Protein AF-A0A2W5F8D6-F1 (afdb_monomer)

Organism: NCBI:txid151895

Nearest PDB structures (foldseek):
  5k9k-assembly2_F  TM=2.499E-01  e=8.478E+00  Influenza A virus (A/Hong Kong/1/1968(H3N2))

Structure (mmCIF, N/CA/C/O backbone):
data_AF-A0A2W5F8D6-F1
#
_entry.id   AF-A0A2W5F8D6-F1
#
loop_
_atom_site.group_PDB
_atom_site.id
_atom_site.type_symbol
_atom_site.label_atom_id
_atom_site.label_alt_id
_atom_site.label_comp_id
_atom_site.label_asym_id
_atom_site.label_entity_id
_atom_site.label_seq_id
_atom_site.pdbx_PDB_ins_code
_atom_site.Cartn_x
_atom_site.Cartn_y
_atom_site.Cartn_z
_atom_site.occupancy
_atom_site.B_iso_or_equiv
_atom_site.auth_seq_id
_atom_site.auth_comp_id
_atom_site.auth_asym_id
_atom_site.auth_atom_id
_atom_site.pdbx_PDB_model_num
ATOM 1 N N . MET A 1 1 ? -26.256 4.606 23.904 1.00 71.38 1 MET A N 1
ATOM 2 C CA . MET A 1 1 ? -25.641 3.313 24.281 1.00 71.38 1 MET A CA 1
ATOM 3 C C . MET A 1 1 ? -24.329 3.167 23.529 1.00 71.38 1 MET A C 1
ATOM 5 O O . MET A 1 1 ? -24.313 3.454 22.340 1.00 71.38 1 MET A O 1
ATOM 9 N N . SER A 1 2 ? -23.240 2.793 24.202 1.00 87.00 2 SER A N 1
ATOM 10 C CA . SER A 1 2 ? -21.969 2.454 23.548 1.00 87.00 2 SER A CA 1
ATOM 11 C C . SER A 1 2 ? -21.924 0.963 23.234 1.00 87.00 2 SER A C 1
ATOM 13 O O . SER A 1 2 ? -22.364 0.155 24.047 1.00 87.00 2 SER A O 1
ATOM 15 N N . ILE A 1 3 ? -21.379 0.600 22.079 1.00 92.69 3 ILE A N 1
ATOM 16 C CA . ILE A 1 3 ? -21.150 -0.791 21.684 1.00 92.69 3 ILE A CA 1
ATOM 17 C C . ILE A 1 3 ? -19.687 -1.107 21.970 1.00 92.69 3 ILE A C 1
ATOM 19 O O . ILE A 1 3 ? -18.806 -0.352 21.566 1.00 92.69 3 ILE A O 1
ATOM 23 N N . GLN A 1 4 ? -19.422 -2.208 22.664 1.00 96.00 4 GLN A N 1
ATOM 24 C CA . GLN A 1 4 ? -18.058 -2.660 22.901 1.00 96.00 4 GLN A CA 1
ATOM 25 C C . GLN A 1 4 ? -17.601 -3.541 21.734 1.00 96.00 4 GLN A C 1
ATOM 27 O O . GLN A 1 4 ? -18.277 -4.506 21.390 1.00 96.00 4 GLN A O 1
ATOM 32 N N . ILE A 1 5 ? -16.462 -3.213 21.128 1.00 97.00 5 ILE A N 1
ATOM 33 C CA . ILE A 1 5 ? -15.766 -4.068 20.161 1.00 97.00 5 ILE A CA 1
ATOM 34 C C . ILE A 1 5 ? -14.536 -4.676 20.828 1.00 97.00 5 ILE A C 1
ATOM 36 O O . ILE A 1 5 ? -13.873 -4.015 21.630 1.00 97.00 5 ILE A O 1
ATOM 40 N N . ILE A 1 6 ? -14.237 -5.934 20.514 1.00 97.88 6 ILE A N 1
ATOM 41 C CA . ILE A 1 6 ? -13.207 -6.728 21.195 1.00 97.88 6 ILE A CA 1
ATOM 42 C C . ILE A 1 6 ? -12.070 -7.008 20.219 1.00 97.88 6 ILE A C 1
ATOM 44 O O . ILE A 1 6 ? -12.318 -7.328 19.055 1.00 97.88 6 ILE A O 1
ATOM 48 N N . LYS A 1 7 ? -10.824 -6.889 20.686 1.00 98.06 7 LYS A N 1
ATOM 49 C CA . LYS A 1 7 ? -9.637 -7.241 19.906 1.00 98.06 7 LYS A CA 1
ATOM 50 C C . LYS A 1 7 ? -9.739 -8.696 19.438 1.00 98.06 7 LYS A C 1
ATOM 52 O O . LYS A 1 7 ? -9.931 -9.596 20.251 1.00 98.06 7 LYS A O 1
ATOM 57 N N . TYR A 1 8 ? -9.595 -8.904 18.136 1.00 97.88 8 TYR A N 1
ATOM 58 C CA . TYR A 1 8 ? -9.807 -10.185 17.468 1.00 97.88 8 TYR A CA 1
ATOM 59 C C . TYR A 1 8 ? -8.543 -10.708 16.783 1.00 97.88 8 TYR A C 1
ATOM 61 O O . TYR A 1 8 ? -8.238 -11.890 16.889 1.00 97.88 8 TYR A O 1
ATOM 69 N N . ASP A 1 9 ? -7.796 -9.833 16.109 1.00 98.00 9 ASP A N 1
ATOM 70 C CA . ASP A 1 9 ? -6.590 -10.195 15.355 1.00 98.00 9 ASP A CA 1
ATOM 71 C C . ASP A 1 9 ? -5.597 -9.018 15.345 1.00 98.00 9 ASP A C 1
ATOM 73 O O . ASP A 1 9 ? -5.974 -7.887 15.678 1.00 98.00 9 ASP A O 1
ATOM 77 N N . ALA A 1 10 ? -4.332 -9.251 14.996 1.00 97.62 10 ALA A N 1
ATOM 78 C CA . ALA A 1 10 ? -3.325 -8.192 14.911 1.00 97.62 10 ALA A CA 1
ATOM 79 C C . ALA A 1 10 ? -2.212 -8.512 13.906 1.00 97.62 10 ALA A C 1
ATOM 81 O O . ALA A 1 10 ? -1.696 -9.624 13.872 1.00 97.62 10 ALA A O 1
ATOM 82 N N . TYR A 1 11 ? -1.802 -7.488 13.164 1.00 97.19 11 TYR A N 1
ATOM 83 C CA . TYR A 1 11 ? -0.810 -7.540 12.095 1.00 97.19 11 TYR A CA 1
ATOM 84 C C . TYR A 1 11 ? 0.257 -6.467 12.315 1.00 97.19 11 TYR A C 1
ATOM 86 O O . TYR A 1 11 ? -0.014 -5.426 12.929 1.00 97.19 11 TYR A O 1
ATOM 94 N N . ASP A 1 12 ? 1.468 -6.714 11.818 1.00 96.06 12 ASP A N 1
ATOM 95 C CA . ASP A 1 12 ? 2.497 -5.676 11.750 1.00 96.06 12 ASP A CA 1
ATOM 96 C C . ASP A 1 12 ? 2.084 -4.628 10.720 1.00 96.06 12 ASP A C 1
ATOM 98 O O . ASP A 1 12 ? 1.617 -4.958 9.629 1.00 96.06 12 ASP A O 1
ATOM 102 N N . ALA A 1 13 ? 2.247 -3.357 11.074 1.00 96.62 13 ALA A N 1
ATOM 103 C CA . ALA A 1 13 ? 1.974 -2.262 10.160 1.00 96.62 13 ALA A CA 1
ATOM 104 C C . ALA A 1 13 ? 2.864 -1.067 10.484 1.00 96.62 13 ALA A C 1
ATOM 106 O O . ALA A 1 13 ? 3.075 -0.756 11.655 1.00 96.62 13 ALA A O 1
ATOM 107 N N . HIS A 1 14 ? 3.337 -0.356 9.467 1.00 96.12 14 HIS A N 1
ATOM 108 C CA . HIS A 1 14 ? 4.172 0.822 9.648 1.00 96.12 14 HIS A CA 1
ATOM 109 C C . HIS A 1 14 ? 3.552 2.036 8.967 1.00 96.12 14 HIS A C 1
ATOM 111 O O . HIS A 1 14 ? 3.146 1.984 7.815 1.00 96.12 14 HIS A O 1
ATOM 117 N N . GLY A 1 15 ? 3.464 3.139 9.697 1.00 95.56 15 GLY A N 1
ATOM 118 C CA . GLY A 1 15 ? 2.918 4.393 9.194 1.00 95.56 15 GLY A CA 1
ATOM 119 C C . GLY A 1 15 ? 4.016 5.390 8.854 1.00 95.56 15 GLY A C 1
ATOM 120 O O . GLY A 1 15 ? 5.209 5.083 8.948 1.00 95.56 15 GLY A O 1
ATOM 121 N N . GLY A 1 16 ? 3.595 6.618 8.568 1.00 95.00 16 GLY A N 1
ATOM 122 C CA . GLY A 1 16 ? 4.475 7.778 8.522 1.00 95.00 16 GLY A CA 1
ATOM 123 C C . GLY A 1 16 ? 5.147 8.084 9.869 1.00 95.00 16 GLY A C 1
ATOM 124 O O . GLY A 1 16 ? 4.861 7.440 10.890 1.00 95.00 16 GLY A O 1
ATOM 125 N N . PRO A 1 17 ? 6.049 9.068 9.927 1.00 95.12 17 PRO A N 1
ATOM 126 C CA . PRO A 1 17 ? 6.703 9.476 11.167 1.00 95.12 17 PRO A CA 1
ATOM 127 C C . PRO A 1 17 ? 5.800 10.192 12.154 1.00 95.12 17 PRO A C 1
ATOM 129 O O . PRO A 1 17 ? 4.827 10.833 11.797 1.00 95.12 17 PRO A O 1
ATOM 132 N N . LYS A 1 18 ? 6.174 10.163 13.436 1.00 95.69 18 LYS A N 1
ATOM 133 C CA . LYS A 1 18 ? 5.500 10.977 14.458 1.00 95.69 18 LYS A CA 1
ATOM 134 C C . LYS A 1 18 ? 5.677 12.479 14.208 1.00 95.69 18 LYS A C 1
ATOM 136 O O . LYS A 1 18 ? 4.787 13.262 14.526 1.00 95.69 18 LYS A O 1
ATOM 141 N N . ILE A 1 19 ? 6.845 12.871 13.705 1.00 95.06 19 ILE A N 1
ATOM 142 C CA . ILE A 1 19 ? 7.225 14.258 13.440 1.00 95.06 19 ILE A CA 1
ATOM 143 C C . ILE A 1 19 ? 7.583 14.354 11.965 1.00 95.06 19 ILE A C 1
ATOM 145 O O . ILE A 1 19 ? 8.394 13.567 11.483 1.00 95.06 19 ILE A O 1
ATOM 149 N N . ARG A 1 20 ? 6.986 15.320 11.267 1.00 95.56 20 ARG A N 1
ATOM 150 C CA . ARG A 1 20 ? 7.273 15.574 9.857 1.00 95.56 20 ARG A CA 1
ATOM 151 C C . ARG A 1 20 ? 8.763 15.842 9.649 1.00 95.56 20 ARG A C 1
ATOM 153 O O . ARG A 1 20 ? 9.343 16.665 10.356 1.00 95.56 20 ARG A O 1
ATOM 160 N N . TYR A 1 21 ? 9.354 15.215 8.638 1.00 94.62 21 TYR A N 1
ATOM 161 C CA . TYR A 1 21 ? 10.730 15.488 8.223 1.00 94.62 21 TYR A CA 1
ATOM 162 C C . TYR A 1 21 ? 10.890 15.339 6.707 1.00 94.62 21 TYR A C 1
ATOM 164 O O . TYR A 1 21 ? 10.029 14.781 6.026 1.00 94.62 21 TYR A O 1
ATOM 172 N N . LYS A 1 22 ? 11.983 15.882 6.164 1.00 93.44 22 LYS A N 1
ATOM 173 C CA . LYS A 1 22 ? 12.346 15.693 4.758 1.00 93.44 22 LYS A CA 1
ATOM 174 C C . LYS A 1 22 ? 13.162 14.409 4.640 1.00 93.44 22 LYS A C 1
ATOM 176 O O . LYS A 1 22 ? 14.248 14.331 5.212 1.00 93.44 22 LYS A O 1
ATOM 181 N N . ALA A 1 23 ? 12.620 13.407 3.959 1.00 87.81 23 ALA A N 1
ATOM 182 C CA . ALA A 1 23 ? 13.266 12.114 3.800 1.00 87.81 23 ALA A CA 1
ATOM 183 C C . ALA A 1 23 ? 14.461 12.188 2.824 1.00 87.81 23 ALA A C 1
ATOM 185 O O . ALA A 1 23 ? 14.571 13.156 2.062 1.00 87.81 23 ALA A O 1
ATOM 186 N N . PRO A 1 24 ? 15.382 11.200 2.845 1.00 84.62 24 PRO A N 1
ATOM 187 C CA . PRO A 1 24 ? 16.560 11.183 1.967 1.00 84.62 24 PRO A CA 1
ATOM 188 C C . PRO A 1 24 ? 16.232 11.214 0.469 1.00 84.62 24 PRO A C 1
ATOM 190 O O . PRO A 1 24 ? 17.042 11.672 -0.329 1.00 84.62 24 PRO A O 1
ATOM 193 N N . ASP A 1 25 ? 15.032 10.772 0.094 1.00 80.00 25 ASP A N 1
ATOM 194 C CA . ASP A 1 25 ? 14.495 10.838 -1.268 1.00 80.00 25 ASP A CA 1
ATOM 195 C C . ASP A 1 25 ? 14.029 12.248 -1.688 1.00 80.00 25 ASP A C 1
ATOM 197 O O . ASP A 1 25 ? 13.589 12.458 -2.817 1.00 80.00 25 ASP A O 1
ATOM 201 N N . GLY A 1 26 ? 14.124 13.229 -0.785 1.00 83.56 26 GLY A N 1
ATOM 202 C CA . GLY A 1 26 ? 13.757 14.621 -1.012 1.00 83.56 26 GLY A CA 1
ATOM 203 C C . GLY A 1 26 ? 12.278 14.940 -0.783 1.00 83.56 26 GLY A C 1
ATOM 204 O O . GLY A 1 26 ? 11.927 16.126 -0.793 1.00 83.56 26 GLY A O 1
ATOM 205 N N . TYR A 1 27 ? 11.428 13.940 -0.528 1.00 85.81 27 TYR A N 1
ATOM 206 C CA . TYR A 1 27 ? 10.002 14.125 -0.259 1.00 85.81 27 TYR A CA 1
ATOM 207 C C . TYR A 1 27 ? 9.729 14.335 1.236 1.00 85.81 27 TYR A C 1
ATOM 209 O O . TYR A 1 27 ? 10.492 13.929 2.112 1.00 85.81 27 TYR A O 1
ATOM 217 N N . TRP A 1 28 ? 8.626 15.017 1.549 1.00 91.12 28 TRP A N 1
ATOM 218 C CA . TRP A 1 28 ? 8.180 15.176 2.932 1.00 91.12 28 TRP A CA 1
ATOM 219 C C . TRP A 1 28 ? 7.532 13.886 3.419 1.00 91.12 28 TRP A C 1
ATOM 221 O O . TRP A 1 28 ? 6.585 13.408 2.802 1.00 91.12 28 TRP A O 1
ATOM 231 N N . ALA A 1 29 ? 8.033 13.351 4.528 1.00 93.00 29 ALA A N 1
ATOM 232 C CA . ALA A 1 29 ? 7.381 12.280 5.259 1.00 93.00 29 ALA A CA 1
ATOM 233 C C . ALA A 1 29 ? 6.487 12.909 6.333 1.00 93.00 29 ALA A C 1
ATOM 235 O O . ALA A 1 29 ? 6.985 13.476 7.311 1.00 93.00 29 ALA A O 1
ATOM 236 N N . ASP A 1 30 ? 5.174 12.851 6.122 1.00 94.25 30 ASP A N 1
ATOM 237 C CA . ASP A 1 30 ? 4.169 13.372 7.047 1.00 94.25 30 ASP A CA 1
ATOM 238 C C . ASP A 1 30 ? 3.636 12.260 7.974 1.00 94.25 30 ASP A C 1
ATOM 240 O O . ASP A 1 30 ? 3.644 11.079 7.610 1.00 94.25 30 ASP A O 1
ATOM 244 N N . PRO A 1 31 ? 3.157 12.602 9.185 1.00 96.19 31 PRO A N 1
ATOM 245 C CA . PRO A 1 31 ? 2.487 11.634 10.041 1.00 96.19 31 PRO A CA 1
ATOM 246 C C . PRO A 1 31 ? 1.274 10.992 9.380 1.00 96.19 31 PRO A C 1
ATOM 248 O O . PRO A 1 31 ? 0.538 11.637 8.638 1.00 96.19 31 PRO A O 1
ATOM 251 N N . THR A 1 32 ? 1.020 9.728 9.729 1.00 96.25 32 THR A N 1
ATOM 252 C CA . THR A 1 32 ? -0.225 9.061 9.320 1.00 96.25 32 THR A CA 1
ATOM 253 C C . THR A 1 32 ? -1.390 9.796 9.966 1.00 96.25 32 THR A C 1
ATOM 255 O O . THR A 1 32 ? -1.451 9.906 11.195 1.00 96.25 32 THR A O 1
ATOM 258 N N . ASP A 1 33 ? -2.302 10.306 9.144 1.00 94.62 33 ASP A N 1
ATOM 259 C CA . ASP A 1 33 ? -3.338 11.217 9.611 1.00 94.62 33 ASP A CA 1
ATOM 260 C C . ASP A 1 33 ? -4.339 10.516 10.538 1.00 94.62 33 ASP A C 1
ATOM 262 O O . ASP A 1 33 ? -5.062 9.592 10.143 1.00 94.62 33 ASP A O 1
ATOM 266 N N . ARG A 1 34 ? -4.399 10.976 11.791 1.00 95.56 34 ARG A N 1
ATOM 267 C CA . ARG A 1 34 ? -5.296 10.428 12.808 1.00 95.56 34 ARG A CA 1
ATOM 268 C C . ARG A 1 34 ? -6.741 10.672 12.395 1.00 95.56 34 ARG A C 1
ATOM 270 O O . ARG A 1 34 ? -7.166 11.804 12.200 1.00 95.56 34 ARG A O 1
ATOM 277 N N . GLY A 1 35 ? -7.550 9.623 12.403 1.00 94.00 35 GLY A N 1
ATOM 278 C CA . GLY A 1 35 ? -8.952 9.771 12.059 1.00 94.00 35 GLY A CA 1
ATOM 279 C C . GLY A 1 35 ? -9.691 8.456 11.983 1.00 94.00 35 GLY A C 1
ATOM 280 O O . GLY A 1 35 ? -9.119 7.382 12.154 1.00 94.00 35 GLY A O 1
ATOM 281 N N . ARG A 1 36 ? -10.992 8.573 11.750 1.00 93.50 36 ARG A N 1
ATOM 282 C CA . ARG A 1 36 ? -11.880 7.453 11.484 1.00 93.50 36 ARG A CA 1
ATOM 283 C C . ARG A 1 36 ? -12.334 7.550 10.040 1.00 93.50 36 ARG A C 1
ATOM 285 O O . ARG A 1 36 ? -12.878 8.577 9.644 1.00 93.50 36 ARG A O 1
ATOM 292 N N . TYR A 1 37 ? -12.107 6.489 9.291 1.00 95.62 37 TYR A N 1
ATOM 293 C CA . TYR A 1 37 ? -12.298 6.436 7.853 1.00 95.62 37 TYR A CA 1
ATOM 294 C C . TYR A 1 37 ? -13.089 5.188 7.474 1.00 95.62 37 TYR A C 1
ATOM 296 O O . TYR A 1 37 ? -13.182 4.240 8.260 1.00 95.62 37 TYR A O 1
ATOM 304 N N . LEU A 1 38 ? -13.622 5.182 6.257 1.00 96.12 38 LEU A N 1
ATOM 305 C CA . LEU A 1 38 ? -14.242 4.018 5.639 1.00 96.12 38 LEU A CA 1
ATOM 306 C C . LEU A 1 38 ? -13.436 3.568 4.431 1.00 96.12 38 LEU A C 1
ATOM 308 O O . LEU A 1 38 ? -12.916 4.387 3.673 1.00 96.12 38 LEU A O 1
ATOM 312 N N . ILE A 1 39 ? -13.361 2.257 4.237 1.00 96.25 39 ILE A N 1
ATOM 313 C CA . ILE A 1 39 ? -12.719 1.665 3.069 1.00 96.25 39 ILE A CA 1
ATOM 314 C C . ILE A 1 39 ? -13.603 1.905 1.849 1.00 96.25 39 ILE A C 1
ATOM 316 O O . ILE A 1 39 ? -14.745 1.446 1.792 1.00 96.25 39 ILE A O 1
ATOM 320 N N . GLY A 1 40 ? -13.059 2.609 0.860 1.00 94.06 40 GLY A N 1
ATOM 321 C CA . GLY A 1 40 ? -13.746 2.925 -0.389 1.00 94.06 40 GLY A CA 1
ATOM 322 C C . GLY A 1 40 ? -13.455 1.910 -1.489 1.00 94.06 40 GLY A C 1
ATOM 323 O O . GLY A 1 40 ? -14.382 1.426 -2.149 1.00 94.06 40 GLY A O 1
ATOM 324 N N . LYS A 1 41 ? -12.173 1.574 -1.685 1.00 94.00 41 LYS A N 1
ATOM 325 C CA . LYS A 1 41 ? -11.706 0.739 -2.800 1.00 94.00 41 LYS A CA 1
ATOM 326 C C . LYS A 1 41 ? -10.555 -0.171 -2.396 1.00 94.00 41 LYS A C 1
ATOM 328 O O . LYS A 1 41 ? -9.739 0.184 -1.550 1.00 94.00 41 LYS A O 1
ATOM 333 N N . ILE A 1 42 ? -10.490 -1.316 -3.064 1.00 95.06 42 ILE A N 1
ATOM 334 C CA . ILE A 1 42 ? -9.380 -2.264 -3.010 1.00 95.06 42 ILE A CA 1
ATOM 335 C C . ILE A 1 42 ? -8.975 -2.514 -4.460 1.00 95.06 42 ILE A C 1
ATOM 337 O O . ILE A 1 42 ? -9.781 -3.025 -5.238 1.00 95.06 42 ILE A O 1
ATOM 341 N N . GLU A 1 43 ? -7.775 -2.100 -4.850 1.00 93.62 43 GLU A N 1
ATOM 342 C CA . GLU A 1 43 ? -7.354 -2.146 -6.252 1.00 93.62 43 GLU A CA 1
ATOM 343 C C . GLU A 1 43 ? -5.833 -2.208 -6.416 1.00 93.62 43 GLU A C 1
ATOM 345 O O . GLU A 1 43 ? -5.067 -1.905 -5.499 1.00 93.62 43 GLU A O 1
ATOM 350 N N . LYS A 1 44 ? -5.399 -2.562 -7.628 1.00 92.31 44 LYS A N 1
ATOM 351 C CA . LYS A 1 44 ? -4.015 -2.383 -8.073 1.00 92.31 44 LYS A CA 1
ATOM 352 C C . LYS A 1 44 ? -3.804 -0.924 -8.449 1.00 92.31 44 LYS A C 1
ATOM 354 O O . LYS A 1 44 ? -4.180 -0.518 -9.549 1.00 92.31 44 LYS A O 1
ATOM 359 N N . HIS A 1 45 ? -3.249 -0.137 -7.535 1.00 92.88 45 HIS A N 1
ATOM 360 C CA . HIS A 1 45 ? -3.097 1.289 -7.776 1.00 92.88 45 HIS A CA 1
ATOM 361 C C . HIS A 1 45 ? -2.013 1.588 -8.819 1.00 92.88 45 HIS A C 1
ATOM 363 O O . HIS A 1 45 ? -0.976 0.928 -8.894 1.00 92.88 45 HIS A O 1
ATOM 369 N N . VAL A 1 46 ? -2.269 2.617 -9.623 1.00 91.25 46 VAL A N 1
ATOM 370 C CA . VAL A 1 46 ? -1.298 3.224 -10.529 1.00 91.25 46 VAL A CA 1
ATOM 371 C C . VAL A 1 46 ? -1.356 4.741 -10.404 1.00 91.25 46 VAL A C 1
ATOM 373 O O . VAL A 1 46 ? -2.428 5.329 -10.265 1.00 91.25 46 VAL A O 1
ATOM 376 N N . SER A 1 47 ? -0.192 5.371 -10.505 1.00 86.88 47 SER A N 1
ATOM 377 C CA . SER A 1 47 ? 0.013 6.819 -10.460 1.00 86.88 47 SER A CA 1
ATOM 378 C C . SER A 1 47 ? 0.755 7.280 -11.727 1.00 86.88 47 SER A C 1
ATOM 380 O O . SER A 1 47 ? 1.922 7.675 -11.659 1.00 86.88 47 SER A O 1
ATOM 382 N N . PRO A 1 48 ? 0.100 7.240 -12.907 1.00 77.44 48 PRO A N 1
ATOM 383 C CA . PRO A 1 48 ? 0.760 7.371 -14.211 1.00 77.44 48 PRO A CA 1
ATOM 384 C C . PRO A 1 48 ? 1.425 8.728 -14.464 1.00 77.44 48 PRO A C 1
ATOM 386 O O . PRO A 1 48 ? 2.289 8.819 -15.331 1.00 77.44 48 PRO A O 1
ATOM 389 N N . GLN A 1 49 ? 1.035 9.769 -13.726 1.00 74.06 49 GLN A N 1
ATOM 390 C CA . GLN A 1 49 ? 1.519 11.142 -13.912 1.00 74.06 49 GLN A CA 1
ATOM 391 C C . GLN A 1 49 ? 2.609 11.558 -12.917 1.00 74.06 49 GLN A C 1
ATOM 393 O O . GLN A 1 49 ? 3.258 12.575 -13.130 1.00 74.06 49 GLN A O 1
ATOM 398 N N . LYS A 1 50 ? 2.782 10.818 -11.812 1.00 68.38 50 LYS A N 1
ATOM 399 C CA . LYS A 1 50 ? 3.572 11.284 -10.660 1.00 68.38 50 LYS A CA 1
ATOM 400 C C . LYS A 1 50 ? 4.815 10.443 -10.397 1.00 68.38 50 LYS A C 1
ATOM 402 O O . LYS A 1 50 ? 5.835 10.986 -9.992 1.00 68.38 50 LYS A O 1
ATOM 407 N N . TYR A 1 51 ? 4.732 9.136 -10.634 1.00 74.75 51 TYR A N 1
ATOM 408 C CA . TYR A 1 51 ? 5.776 8.198 -10.241 1.00 74.75 51 TYR A CA 1
ATOM 409 C C . TYR A 1 51 ? 6.095 7.248 -11.387 1.00 74.75 51 TYR A C 1
ATOM 411 O O . TYR A 1 51 ? 5.209 6.593 -11.940 1.00 74.75 51 TYR A O 1
ATOM 419 N N . PHE A 1 52 ? 7.381 7.179 -11.729 1.00 81.31 52 PHE A N 1
ATOM 420 C CA . PHE A 1 52 ? 7.886 6.396 -12.850 1.00 81.31 52 PHE A CA 1
ATOM 421 C C . PHE A 1 52 ? 7.477 4.921 -12.730 1.00 81.31 52 PHE A C 1
ATOM 423 O O . PHE A 1 52 ? 6.801 4.388 -13.615 1.00 81.31 52 PHE A O 1
ATOM 430 N N . TYR A 1 53 ? 7.790 4.286 -11.595 1.00 86.69 53 TYR A N 1
ATOM 431 C CA . TYR A 1 53 ? 7.539 2.859 -11.404 1.00 86.69 53 TYR A CA 1
ATOM 432 C C . TYR A 1 53 ? 6.075 2.505 -11.124 1.00 86.69 53 TYR A C 1
ATOM 434 O O . TYR A 1 53 ? 5.604 1.425 -11.493 1.00 86.69 53 TYR A O 1
ATOM 442 N N . SER A 1 54 ? 5.321 3.438 -10.548 1.00 89.69 54 SER A N 1
ATOM 443 C CA . SER A 1 54 ? 3.896 3.252 -10.264 1.00 89.69 54 SER A CA 1
ATOM 444 C C . SER A 1 54 ? 2.980 3.564 -11.452 1.00 89.69 54 SER A C 1
ATOM 446 O O . SER A 1 54 ? 1.761 3.554 -11.310 1.00 89.69 54 SER A O 1
ATOM 448 N N . SER A 1 55 ? 3.525 3.829 -12.641 1.00 91.75 55 SER A N 1
ATOM 449 C CA . SER A 1 55 ? 2.732 3.999 -13.870 1.00 91.75 55 SER A CA 1
ATOM 450 C C . SER A 1 55 ? 2.209 2.682 -14.456 1.00 91.75 55 SER A C 1
ATOM 452 O O . SER A 1 55 ? 1.256 2.690 -15.234 1.00 91.75 55 SER A O 1
ATOM 454 N N . ILE A 1 56 ? 2.798 1.552 -14.059 1.00 93.31 56 ILE A N 1
ATOM 455 C CA . ILE A 1 56 ? 2.448 0.212 -14.531 1.00 93.31 56 ILE A CA 1
ATOM 456 C C . ILE A 1 56 ? 1.852 -0.583 -13.358 1.00 93.31 56 ILE A C 1
ATOM 458 O O . ILE A 1 56 ? 2.454 -0.615 -12.280 1.00 93.31 56 ILE A O 1
ATOM 462 N N . PRO A 1 57 ? 0.691 -1.250 -13.520 1.00 93.31 57 PRO A N 1
ATOM 463 C CA . PRO A 1 57 ? 0.115 -2.070 -12.458 1.00 93.31 57 PRO A CA 1
ATOM 464 C C . PRO A 1 57 ? 1.039 -3.222 -12.063 1.00 93.31 57 PRO A C 1
ATOM 466 O O . PRO A 1 57 ? 1.656 -3.865 -12.920 1.00 93.31 57 PRO A O 1
ATOM 469 N N . TRP A 1 58 ? 1.072 -3.558 -10.777 1.00 93.06 58 TRP A N 1
ATOM 470 C CA . TRP A 1 58 ? 1.821 -4.718 -10.310 1.00 93.06 58 TRP A CA 1
ATOM 471 C C . TRP A 1 58 ? 1.347 -6.036 -10.934 1.00 93.06 58 TRP A C 1
ATOM 473 O O . TRP A 1 58 ? 0.145 -6.324 -11.068 1.00 93.06 58 TRP A O 1
ATOM 483 N N . GLY A 1 59 ? 2.319 -6.874 -11.282 1.00 91.94 59 GLY A N 1
ATOM 484 C CA . GLY A 1 59 ? 2.119 -8.170 -11.912 1.00 91.94 59 GLY A CA 1
ATOM 485 C C . GLY A 1 59 ? 1.789 -8.090 -13.402 1.00 91.94 59 GLY A C 1
ATOM 486 O O . GLY A 1 59 ? 1.461 -9.125 -13.982 1.00 91.94 59 GLY A O 1
ATOM 487 N N . SER A 1 60 ? 1.847 -6.903 -14.021 1.00 95.31 60 SER A N 1
ATOM 488 C CA . SER A 1 60 ? 1.656 -6.757 -15.470 1.00 95.31 60 SER A CA 1
ATOM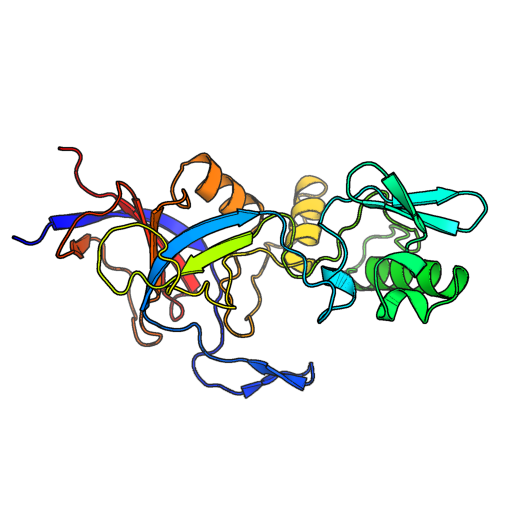 489 C C . SER A 1 60 ? 2.719 -7.570 -16.215 1.00 95.31 60 SER A C 1
ATOM 491 O O . SER A 1 60 ? 3.900 -7.358 -15.954 1.00 95.31 60 SER A O 1
ATOM 493 N N . PRO A 1 61 ? 2.346 -8.493 -17.118 1.00 96.94 61 PRO A N 1
ATOM 494 C CA . PRO A 1 61 ? 3.314 -9.262 -17.893 1.00 96.94 61 PRO A CA 1
ATOM 495 C C . PRO A 1 61 ? 4.288 -8.370 -18.668 1.00 96.94 61 PRO A C 1
ATOM 497 O O . PRO A 1 61 ? 3.876 -7.359 -19.244 1.00 96.94 61 PRO A O 1
ATOM 500 N N . LEU A 1 62 ? 5.552 -8.781 -18.709 1.00 96.44 62 LEU A N 1
ATOM 501 C CA . LEU A 1 62 ? 6.632 -8.169 -19.474 1.00 96.44 62 LEU A CA 1
ATOM 502 C C . LEU A 1 62 ? 7.163 -9.171 -20.499 1.00 96.44 62 LEU A C 1
ATOM 504 O O . LEU A 1 62 ? 7.226 -10.372 -20.239 1.00 96.44 62 LEU A O 1
ATOM 508 N N . ILE A 1 63 ? 7.545 -8.679 -21.673 1.00 96.19 63 ILE A N 1
ATOM 509 C CA . ILE A 1 63 ? 8.147 -9.506 -22.720 1.00 96.19 63 ILE A CA 1
ATOM 510 C C . ILE A 1 63 ? 9.096 -8.677 -23.580 1.00 96.19 63 ILE A C 1
ATOM 512 O O . ILE A 1 63 ? 8.840 -7.507 -23.863 1.00 96.19 63 ILE A O 1
ATOM 516 N N . LEU A 1 64 ? 10.187 -9.294 -24.028 1.00 95.69 64 LEU A N 1
ATOM 517 C CA . LEU A 1 64 ? 11.065 -8.716 -25.037 1.00 95.69 64 LEU A CA 1
ATOM 518 C C . LEU A 1 64 ? 10.646 -9.235 -26.419 1.00 95.69 64 LEU A C 1
ATOM 520 O 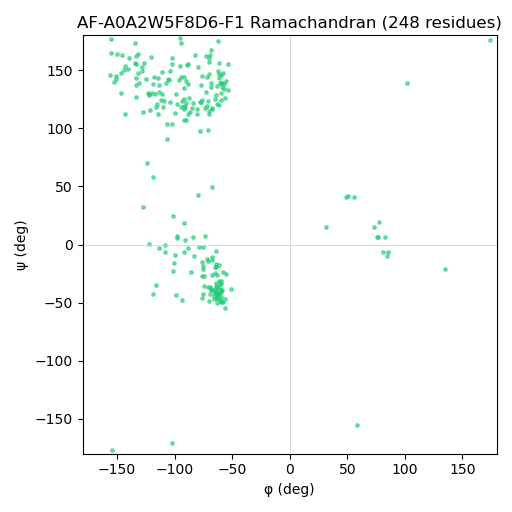O . LEU A 1 64 ? 10.708 -10.437 -26.665 1.00 95.69 64 LEU A O 1
ATOM 524 N N . ILE A 1 65 ? 10.231 -8.346 -27.321 1.00 93.44 65 ILE A N 1
ATOM 525 C CA . ILE A 1 65 ? 9.880 -8.689 -28.709 1.00 93.44 65 ILE A CA 1
ATOM 526 C C . ILE A 1 65 ? 10.793 -7.876 -29.617 1.00 93.44 65 ILE A C 1
ATOM 528 O O . ILE A 1 65 ? 10.730 -6.650 -29.601 1.00 93.44 65 ILE A O 1
ATOM 532 N N . ASN A 1 66 ? 11.656 -8.545 -30.386 1.00 91.88 66 ASN A N 1
ATOM 533 C CA . ASN A 1 66 ? 12.591 -7.906 -31.323 1.00 91.88 66 ASN A CA 1
ATOM 534 C C . ASN A 1 66 ? 13.423 -6.773 -30.684 1.00 91.88 66 ASN A C 1
ATOM 536 O O . ASN A 1 66 ? 13.582 -5.702 -31.262 1.00 91.88 66 ASN A O 1
ATOM 540 N N . GLY A 1 67 ? 13.907 -6.981 -29.453 1.00 91.69 67 GLY A N 1
ATOM 541 C CA . GLY A 1 67 ? 14.688 -5.977 -28.718 1.00 91.69 67 GLY A CA 1
ATOM 542 C C . GLY A 1 67 ? 13.869 -4.825 -28.117 1.00 91.69 67 GLY A C 1
ATOM 543 O O . GLY A 1 67 ? 14.450 -3.898 -27.562 1.00 91.69 67 GLY A O 1
ATOM 544 N N . ILE A 1 68 ? 12.536 -4.879 -28.187 1.00 96.38 68 ILE A N 1
ATOM 545 C CA . ILE A 1 68 ? 11.632 -3.903 -27.573 1.00 96.38 68 ILE A CA 1
ATOM 546 C C . ILE A 1 68 ? 11.019 -4.519 -26.318 1.00 96.38 68 ILE A C 1
ATOM 548 O O . ILE A 1 68 ? 10.360 -5.563 -26.380 1.00 96.38 68 ILE A O 1
ATOM 552 N N . LEU A 1 69 ? 11.210 -3.860 -25.175 1.00 96.88 69 LEU A N 1
ATOM 553 C CA . LEU A 1 69 ? 10.527 -4.233 -23.944 1.00 96.88 69 LEU A CA 1
ATOM 554 C C . LEU A 1 69 ? 9.062 -3.808 -24.026 1.00 96.88 69 LEU A C 1
ATOM 556 O O . LEU A 1 69 ? 8.747 -2.623 -24.127 1.00 96.88 69 LEU A O 1
ATOM 560 N N . ASN A 1 70 ? 8.172 -4.789 -23.983 1.00 97.81 70 ASN A N 1
ATOM 561 C CA . ASN A 1 70 ? 6.734 -4.607 -24.001 1.00 97.81 70 ASN A CA 1
ATOM 562 C C . ASN A 1 70 ? 6.140 -4.973 -22.644 1.00 97.81 70 ASN A C 1
ATOM 564 O O . ASN A 1 70 ? 6.610 -5.883 -21.959 1.00 97.81 70 ASN A O 1
ATOM 568 N N . VAL A 1 71 ? 5.062 -4.285 -22.293 1.00 97.19 71 VAL A N 1
ATOM 569 C CA . VAL A 1 71 ? 4.255 -4.543 -21.104 1.00 97.19 71 VAL A CA 1
ATOM 570 C C . VAL A 1 71 ? 2.805 -4.755 -21.514 1.00 97.19 71 VAL A C 1
ATOM 572 O O . VAL A 1 71 ? 2.309 -4.117 -22.447 1.00 97.19 71 VAL A O 1
ATOM 575 N N . LYS A 1 72 ? 2.112 -5.675 -20.840 1.00 97.12 72 LYS A N 1
ATOM 576 C CA . LYS A 1 72 ? 0.694 -5.926 -21.098 1.00 97.12 72 LYS A CA 1
ATOM 577 C C . LYS A 1 72 ? -0.177 -5.033 -20.215 1.00 97.12 72 LYS A C 1
ATOM 579 O O . LYS A 1 72 ? -0.316 -5.294 -19.023 1.00 97.12 72 LYS A O 1
ATOM 584 N N . ILE A 1 73 ? -0.811 -4.022 -20.808 1.00 92.25 73 ILE A N 1
ATOM 585 C CA . ILE A 1 73 ? -1.737 -3.097 -20.135 1.00 92.25 73 ILE A CA 1
ATOM 586 C C . ILE A 1 73 ? -3.113 -3.207 -20.794 1.00 92.25 73 ILE A C 1
ATOM 588 O O . ILE A 1 73 ? -3.231 -3.199 -22.018 1.00 92.25 73 ILE A O 1
ATOM 592 N N . HIS A 1 74 ? -4.165 -3.368 -19.984 1.00 89.69 74 HIS A N 1
ATOM 593 C CA . HIS A 1 74 ? -5.552 -3.541 -20.455 1.00 89.69 74 HIS A CA 1
ATOM 594 C C . HIS A 1 74 ? -5.695 -4.614 -21.554 1.00 89.69 74 HIS A C 1
ATOM 596 O O . HIS A 1 74 ? -6.396 -4.438 -22.548 1.00 89.69 74 HIS A O 1
ATOM 602 N N . GLY A 1 75 ? -4.973 -5.728 -21.395 1.00 93.00 75 GLY A N 1
ATOM 603 C CA . GLY A 1 75 ? -5.001 -6.855 -22.329 1.00 93.00 75 GLY A CA 1
ATOM 604 C C . GLY A 1 75 ? -4.138 -6.694 -23.585 1.00 93.00 75 GLY A C 1
ATOM 605 O O . GLY A 1 75 ? -3.975 -7.676 -24.308 1.00 93.00 75 GLY A O 1
ATOM 606 N N . LYS A 1 76 ? -3.534 -5.525 -23.824 1.00 95.81 76 LYS A N 1
ATOM 607 C CA . LYS A 1 76 ? -2.723 -5.234 -25.014 1.00 95.81 76 LYS A CA 1
ATOM 608 C C . LYS A 1 76 ? -1.242 -5.162 -24.671 1.00 95.81 76 LYS A C 1
ATOM 610 O O . LYS A 1 76 ? -0.873 -4.591 -23.651 1.00 95.81 76 LYS A O 1
ATOM 615 N N . TRP A 1 77 ? -0.407 -5.721 -25.540 1.00 97.44 77 TRP A N 1
ATOM 616 C CA . TRP A 1 77 ? 1.034 -5.499 -25.493 1.00 97.44 77 TRP A CA 1
ATOM 617 C C . TRP A 1 77 ? 1.344 -4.135 -26.092 1.00 97.44 77 TRP A C 1
ATOM 619 O O . TRP A 1 77 ? 0.973 -3.867 -27.234 1.00 97.44 77 TRP A O 1
ATOM 629 N N . ILE A 1 78 ? 1.997 -3.284 -25.310 1.00 96.62 78 ILE A N 1
ATOM 630 C CA . ILE A 1 78 ? 2.490 -1.988 -25.767 1.00 96.62 78 ILE A CA 1
ATOM 631 C C . ILE A 1 78 ? 3.973 -1.855 -25.405 1.00 96.62 78 ILE A C 1
ATOM 633 O O . ILE A 1 78 ? 4.386 -2.398 -24.372 1.00 96.62 78 ILE A O 1
ATOM 637 N N . PRO A 1 79 ? 4.781 -1.128 -26.195 1.00 96.88 79 PRO A N 1
ATOM 638 C CA . PRO A 1 79 ? 6.149 -0.815 -25.806 1.00 96.88 79 PRO A CA 1
ATOM 639 C C . PRO A 1 79 ? 6.151 -0.051 -24.483 1.00 96.88 79 PRO A C 1
ATOM 641 O O . PRO A 1 79 ? 5.363 0.881 -24.302 1.00 96.88 79 PRO A O 1
ATOM 644 N N . ILE A 1 80 ? 7.043 -0.411 -23.561 1.00 94.81 80 ILE A N 1
ATOM 645 C CA . ILE A 1 80 ? 7.101 0.220 -22.236 1.00 94.81 80 ILE A CA 1
ATOM 646 C C . ILE A 1 80 ? 7.351 1.733 -22.342 1.00 94.81 80 ILE A C 1
ATOM 648 O O . ILE A 1 80 ? 6.779 2.511 -21.589 1.00 94.81 80 ILE A O 1
ATOM 652 N N . THR A 1 81 ? 8.087 2.156 -23.373 1.00 95.19 81 THR A N 1
ATOM 653 C CA . THR A 1 81 ? 8.351 3.554 -23.750 1.00 95.19 81 THR A CA 1
ATOM 654 C C . THR A 1 81 ? 7.097 4.341 -24.163 1.00 95.19 81 THR A C 1
ATOM 656 O O . THR A 1 81 ? 7.163 5.546 -24.369 1.00 95.19 81 THR A O 1
ATOM 659 N N . THR A 1 82 ? 5.927 3.703 -24.261 1.00 94.19 82 THR A N 1
ATOM 660 C CA . THR A 1 82 ? 4.647 4.364 -24.586 1.00 94.19 82 THR A CA 1
ATOM 661 C C . THR A 1 82 ? 3.685 4.462 -23.402 1.00 94.19 82 THR A C 1
ATOM 663 O O . THR A 1 82 ? 2.602 5.023 -23.549 1.00 94.19 82 THR A O 1
ATOM 666 N N . VAL A 1 83 ? 4.069 3.952 -22.225 1.00 92.38 83 VAL A N 1
ATOM 667 C CA . VAL A 1 83 ? 3.202 3.895 -21.035 1.00 92.38 83 VAL A CA 1
ATOM 668 C C . VAL A 1 83 ? 2.813 5.288 -20.538 1.00 92.38 83 VAL A C 1
ATOM 670 O O . VAL A 1 83 ? 1.646 5.532 -20.239 1.00 92.38 83 VAL A O 1
ATOM 673 N N . ASN A 1 84 ? 3.777 6.205 -20.434 1.00 90.44 84 ASN A N 1
ATOM 674 C CA . ASN A 1 84 ? 3.538 7.596 -20.049 1.00 90.44 84 ASN A CA 1
ATOM 675 C C . ASN A 1 84 ? 4.630 8.530 -20.605 1.00 90.44 84 ASN A C 1
ATOM 677 O O . ASN A 1 84 ? 5.539 8.102 -21.319 1.00 90.44 84 ASN A O 1
ATOM 681 N N . SER A 1 85 ? 4.542 9.819 -20.263 1.00 89.31 85 SER A N 1
ATOM 682 C CA . SER A 1 85 ? 5.499 10.843 -20.696 1.00 89.31 85 SER A CA 1
ATOM 683 C C . SER A 1 85 ? 6.927 10.599 -20.219 1.00 89.31 85 SER A C 1
ATOM 685 O O . SER A 1 85 ? 7.850 10.983 -20.926 1.00 89.31 85 SER A O 1
ATOM 687 N N . GLU A 1 86 ? 7.125 9.980 -19.055 1.00 89.00 86 GLU A N 1
ATOM 688 C CA . GLU A 1 86 ? 8.460 9.715 -18.514 1.00 89.00 86 GLU A CA 1
ATOM 689 C C . GLU A 1 86 ? 9.132 8.546 -19.233 1.00 89.00 86 GLU A C 1
ATOM 691 O O . GLU A 1 86 ? 10.264 8.672 -19.690 1.00 89.00 86 GLU A O 1
ATOM 696 N N . TRP A 1 87 ? 8.408 7.445 -19.438 1.00 92.12 87 TRP A N 1
ATOM 697 C CA . TRP A 1 87 ? 8.887 6.314 -20.230 1.00 92.12 87 TRP A CA 1
ATOM 698 C C . TRP A 1 87 ? 9.189 6.697 -21.680 1.00 92.12 87 TRP A C 1
ATOM 700 O O . TRP A 1 87 ? 10.137 6.179 -22.266 1.00 92.12 87 TRP A O 1
ATOM 710 N N . LYS A 1 88 ? 8.426 7.641 -22.243 1.00 92.31 88 LYS A N 1
ATOM 711 C CA . LYS A 1 88 ? 8.631 8.155 -23.605 1.00 92.31 88 LYS A CA 1
ATOM 712 C C . LYS A 1 88 ? 9.956 8.899 -23.788 1.00 92.31 88 LYS A C 1
ATOM 714 O O . LYS A 1 88 ? 10.403 9.052 -24.921 1.00 92.31 88 LYS A O 1
ATOM 719 N N . LYS A 1 89 ? 10.592 9.351 -22.702 1.00 92.69 89 LYS A N 1
ATOM 720 C CA . LYS A 1 89 ? 11.914 10.000 -22.751 1.00 92.69 89 LYS A CA 1
ATOM 721 C C . LYS A 1 89 ? 13.056 9.001 -22.943 1.00 92.69 89 LYS A C 1
ATOM 723 O O . LYS A 1 89 ? 14.165 9.423 -23.249 1.00 92.69 89 LYS A O 1
ATOM 728 N N . LEU A 1 90 ? 12.806 7.706 -22.744 1.00 93.50 90 LEU A N 1
ATOM 729 C CA . LEU A 1 90 ? 13.827 6.667 -22.819 1.00 93.50 90 LEU A CA 1
ATOM 730 C C . LEU A 1 90 ? 13.874 6.031 -24.207 1.00 93.50 90 LEU A C 1
ATOM 732 O O . LEU A 1 90 ? 12.841 5.780 -24.833 1.00 93.50 90 LEU A O 1
ATOM 736 N N . SER A 1 91 ? 15.081 5.688 -24.655 1.00 96.00 91 SER A N 1
ATOM 737 C CA . SER A 1 91 ? 15.239 4.726 -25.743 1.00 96.00 91 SER A CA 1
ATOM 738 C C . SER A 1 91 ? 14.830 3.320 -25.276 1.00 96.00 91 SER A C 1
ATOM 740 O O . SER A 1 91 ? 14.777 3.033 -24.078 1.00 96.00 91 SER A O 1
ATOM 742 N N . ASN A 1 92 ? 14.575 2.400 -26.212 1.00 94.00 92 ASN A N 1
ATOM 743 C CA . ASN A 1 92 ? 14.270 1.009 -25.852 1.00 94.00 92 ASN A CA 1
ATOM 744 C C . ASN A 1 92 ? 15.418 0.354 -25.063 1.00 94.00 92 ASN A C 1
ATOM 746 O O . ASN A 1 92 ? 15.160 -0.372 -24.104 1.00 94.00 92 ASN A O 1
ATOM 750 N N . SER A 1 93 ? 16.674 0.635 -25.426 1.00 94.38 93 SER A N 1
ATOM 751 C CA . SER A 1 93 ? 17.850 0.144 -24.700 1.00 94.38 93 SER A CA 1
ATOM 752 C C . SER A 1 93 ? 17.934 0.710 -23.286 1.00 94.38 93 SER A C 1
ATOM 754 O O . SER A 1 93 ? 18.209 -0.049 -22.357 1.00 94.38 93 SER A O 1
ATOM 756 N N . ASP A 1 94 ? 17.636 1.999 -23.102 1.00 95.44 94 ASP A N 1
ATOM 757 C CA . ASP A 1 94 ? 17.658 2.629 -21.777 1.00 95.44 94 ASP A CA 1
ATOM 758 C C . ASP A 1 94 ? 16.535 2.095 -20.890 1.00 95.44 94 ASP A C 1
ATOM 760 O O . ASP A 1 94 ? 16.764 1.815 -19.718 1.00 95.44 94 ASP A O 1
ATOM 764 N N . ALA A 1 95 ? 15.342 1.865 -21.446 1.00 94.38 95 ALA A N 1
ATOM 765 C CA . ALA A 1 95 ? 14.236 1.263 -20.710 1.00 94.38 95 ALA A CA 1
ATOM 766 C C . ALA A 1 95 ? 14.566 -0.165 -20.237 1.00 94.38 95 ALA A C 1
ATOM 768 O O . ALA A 1 95 ? 14.290 -0.520 -19.092 1.00 94.38 95 ALA A O 1
ATOM 769 N N . ILE A 1 96 ? 15.193 -0.980 -21.094 1.00 94.56 96 ILE A N 1
ATOM 770 C CA . ILE A 1 96 ? 15.652 -2.328 -20.724 1.00 94.56 96 ILE A CA 1
ATOM 771 C C . ILE A 1 96 ? 16.721 -2.252 -19.634 1.00 94.56 96 ILE A C 1
ATOM 773 O O . ILE A 1 96 ? 16.654 -3.006 -18.662 1.00 94.56 96 ILE A O 1
ATOM 777 N N . LYS A 1 97 ? 17.706 -1.362 -19.798 1.00 93.44 97 LYS A N 1
ATOM 778 C CA . LYS A 1 97 ? 18.788 -1.163 -18.832 1.00 93.44 97 LYS A CA 1
ATOM 779 C C . LYS A 1 97 ? 18.230 -0.756 -17.471 1.00 93.44 97 LYS A C 1
ATOM 781 O O . LYS A 1 97 ? 18.527 -1.424 -16.489 1.00 93.44 97 LYS A O 1
ATOM 786 N N . LEU A 1 98 ? 17.345 0.236 -17.438 1.00 91.38 98 LEU A N 1
ATOM 787 C CA . LEU A 1 98 ? 16.711 0.721 -16.217 1.00 91.38 98 LEU A CA 1
ATOM 788 C C . LEU A 1 98 ? 15.914 -0.378 -15.504 1.00 91.38 98 LEU A C 1
ATOM 790 O O . LEU A 1 98 ? 15.993 -0.502 -14.289 1.00 91.38 98 LEU A O 1
ATOM 794 N N . VAL A 1 99 ? 15.184 -1.221 -16.240 1.00 91.44 99 VAL A N 1
ATOM 795 C CA . VAL A 1 99 ? 14.448 -2.347 -15.640 1.00 91.44 99 VAL A CA 1
ATOM 796 C C . VAL A 1 99 ? 15.388 -3.405 -15.056 1.00 91.44 99 VAL A C 1
ATOM 798 O O . VAL A 1 99 ? 15.114 -3.933 -13.979 1.00 91.44 99 VAL A O 1
ATOM 801 N N . LYS A 1 100 ? 16.503 -3.702 -15.730 1.00 89.81 100 LYS A N 1
ATOM 802 C CA . LYS A 1 100 ? 17.528 -4.617 -15.206 1.00 89.81 100 LYS A CA 1
ATOM 803 C C . LYS A 1 100 ? 18.207 -4.052 -13.961 1.00 89.81 100 LYS A C 1
ATOM 805 O O . LYS A 1 100 ? 18.374 -4.783 -12.993 1.00 89.81 100 LYS A O 1
ATOM 810 N N . GLU A 1 101 ? 18.557 -2.770 -13.978 1.00 88.06 101 GLU A N 1
ATOM 811 C CA . GLU A 1 101 ? 19.168 -2.070 -12.843 1.00 88.06 101 GLU A CA 1
ATOM 812 C C . GLU A 1 101 ? 18.210 -1.989 -11.654 1.00 88.06 101 GLU A C 1
ATOM 814 O O . GLU A 1 101 ? 18.617 -2.251 -10.527 1.00 88.06 101 GLU A O 1
ATOM 819 N N . ALA A 1 102 ? 16.923 -1.715 -11.891 1.00 85.88 102 ALA A N 1
ATOM 820 C CA . ALA A 1 102 ? 15.908 -1.768 -10.846 1.00 85.88 102 ALA A CA 1
ATOM 821 C C . ALA A 1 102 ? 15.833 -3.175 -10.240 1.00 85.88 102 ALA A C 1
ATOM 823 O O . ALA A 1 102 ? 15.937 -3.318 -9.025 1.00 85.88 102 ALA A O 1
ATOM 824 N N . ASN A 1 103 ? 15.752 -4.220 -11.072 1.00 84.88 103 ASN A N 1
ATOM 825 C CA . ASN A 1 103 ? 15.744 -5.610 -10.608 1.00 84.88 103 ASN A CA 1
ATOM 826 C C . ASN A 1 103 ? 17.005 -5.973 -9.800 1.00 84.88 103 ASN A C 1
ATOM 828 O O . ASN A 1 103 ? 16.917 -6.667 -8.788 1.00 84.88 103 ASN A O 1
ATOM 832 N N . GLU A 1 104 ? 18.167 -5.471 -10.219 1.00 81.81 104 GLU A N 1
ATOM 833 C CA . GLU A 1 104 ? 19.437 -5.635 -9.512 1.00 81.81 104 GLU A CA 1
ATOM 834 C C . GLU A 1 104 ? 19.468 -4.863 -8.184 1.00 81.81 104 GLU A C 1
ATOM 836 O O . GLU A 1 104 ? 19.957 -5.396 -7.192 1.00 81.81 104 GLU A O 1
ATOM 841 N N . SER A 1 105 ? 18.901 -3.654 -8.120 1.00 76.44 105 SER A N 1
ATOM 842 C CA . SER A 1 105 ? 18.892 -2.818 -6.909 1.00 76.44 105 SER A CA 1
ATOM 843 C C . SER A 1 105 ? 18.096 -3.415 -5.749 1.00 76.44 105 SER A C 1
ATOM 845 O O . SER A 1 105 ? 18.419 -3.164 -4.593 1.00 76.44 105 SER A O 1
ATOM 847 N N . PHE A 1 106 ? 17.128 -4.294 -6.028 1.00 68.81 106 PHE A N 1
ATOM 848 C CA . PHE A 1 106 ? 16.424 -5.049 -4.990 1.00 68.81 106 PHE A CA 1
ATOM 849 C C . PHE A 1 106 ? 17.278 -6.172 -4.376 1.00 68.81 106 PHE A C 1
ATOM 851 O O . PHE A 1 106 ? 16.777 -7.001 -3.612 1.00 68.81 106 PHE A O 1
ATOM 858 N N . ARG A 1 107 ? 18.569 -6.271 -4.707 1.00 66.56 107 ARG A N 1
ATOM 859 C CA . ARG A 1 107 ? 19.524 -7.198 -4.092 1.00 66.56 107 ARG A CA 1
ATOM 860 C C . ARG A 1 107 ? 19.777 -6.821 -2.629 1.00 66.56 107 ARG A C 1
ATOM 862 O O . ARG A 1 107 ? 20.386 -5.803 -2.335 1.00 66.56 107 ARG A O 1
ATOM 869 N N . THR A 1 108 ? 19.399 -7.720 -1.728 1.00 54.62 108 THR A N 1
ATOM 870 C CA . THR A 1 108 ? 19.691 -7.641 -0.289 1.00 54.62 108 THR A CA 1
ATOM 871 C C . THR A 1 108 ? 20.529 -8.847 0.140 1.00 54.62 108 THR A C 1
ATOM 873 O O . THR A 1 108 ? 20.108 -9.618 0.988 1.00 54.62 108 THR A O 1
ATOM 876 N N . ASP A 1 109 ? 21.697 -9.024 -0.489 1.00 50.34 109 ASP A N 1
ATOM 877 C CA . ASP A 1 109 ? 22.803 -9.908 -0.053 1.00 50.34 109 ASP A CA 1
ATOM 878 C C . ASP A 1 109 ? 22.974 -11.278 -0.757 1.00 50.34 109 ASP A C 1
ATOM 880 O O . ASP A 1 109 ? 22.020 -11.985 -1.073 1.00 50.34 109 ASP A O 1
ATOM 884 N N . ASN A 1 110 ? 24.260 -11.596 -1.005 1.00 46.06 110 ASN A N 1
ATOM 885 C CA . ASN A 1 110 ? 24.992 -12.861 -1.264 1.00 46.06 110 ASN A CA 1
ATOM 886 C C . ASN A 1 110 ? 24.344 -14.067 -1.972 1.00 46.06 110 ASN A C 1
ATOM 888 O O . ASN A 1 110 ? 24.913 -15.160 -1.968 1.00 46.06 110 ASN A O 1
ATOM 892 N N . LEU A 1 111 ? 23.208 -13.916 -2.638 1.00 51.47 111 LEU A N 1
ATOM 893 C CA . LEU A 1 111 ? 22.723 -14.939 -3.556 1.00 51.47 111 LEU A CA 1
ATOM 894 C C . LEU A 1 111 ? 23.470 -14.790 -4.891 1.00 51.47 111 LEU A C 1
ATOM 896 O O . LEU A 1 111 ? 23.324 -13.773 -5.565 1.00 51.47 111 LEU A O 1
ATOM 900 N N . ASN A 1 112 ? 24.255 -15.805 -5.280 1.00 51.44 112 ASN A N 1
ATOM 901 C CA . ASN A 1 112 ? 24.884 -15.952 -6.609 1.00 51.44 112 ASN A CA 1
ATOM 902 C C . ASN A 1 112 ? 23.828 -16.201 -7.710 1.00 51.44 112 ASN A C 1
ATOM 904 O O . ASN A 1 112 ? 23.912 -17.156 -8.478 1.00 51.44 112 ASN A O 1
ATOM 908 N N . ILE A 1 113 ? 22.783 -15.382 -7.751 1.00 54.78 113 ILE A N 1
ATOM 909 C CA . ILE A 1 113 ? 21.734 -15.412 -8.762 1.00 54.78 113 ILE A CA 1
ATOM 910 C C . ILE A 1 113 ? 21.941 -14.161 -9.612 1.00 54.78 113 ILE A C 1
ATOM 912 O O . ILE A 1 113 ? 21.979 -13.051 -9.084 1.00 54.78 113 ILE A O 1
ATOM 916 N N . ASP A 1 114 ? 22.108 -14.334 -10.922 1.00 57.44 114 ASP A N 1
ATOM 917 C CA . ASP A 1 114 ? 22.191 -13.203 -11.841 1.00 57.44 114 ASP A CA 1
ATOM 918 C C . ASP A 1 114 ? 20.814 -12.536 -11.945 1.00 57.44 114 ASP A C 1
ATOM 920 O O . ASP A 1 114 ? 19.861 -13.132 -12.444 1.00 57.44 114 ASP A O 1
ATOM 924 N N . PHE A 1 115 ? 20.699 -11.310 -11.428 1.00 59.91 115 PHE A N 1
ATOM 925 C CA . PHE A 1 115 ? 19.478 -10.500 -11.474 1.00 59.91 115 PHE A CA 1
ATOM 926 C C . PHE A 1 115 ? 19.485 -9.468 -12.610 1.00 59.91 115 PHE A C 1
ATOM 928 O O . PHE A 1 115 ? 18.523 -8.713 -12.752 1.00 59.91 115 PHE A O 1
ATOM 935 N N . ARG A 1 116 ? 20.499 -9.467 -13.491 1.00 67.31 116 ARG A N 1
ATOM 936 C CA . ARG A 1 116 ? 20.590 -8.548 -14.644 1.00 67.31 116 ARG A CA 1
ATOM 937 C C . ARG A 1 116 ? 19.730 -8.996 -15.833 1.00 67.31 116 ARG A C 1
ATOM 939 O O . ARG A 1 116 ? 20.119 -8.906 -17.003 1.00 67.31 116 ARG A O 1
ATOM 946 N N . TYR A 1 117 ? 18.515 -9.440 -15.534 1.00 83.25 117 TYR A N 1
ATOM 947 C CA . TYR A 1 117 ? 17.482 -9.803 -16.495 1.00 83.25 117 TYR A CA 1
ATOM 948 C C . TYR A 1 117 ? 16.227 -8.950 -16.295 1.00 83.25 117 TYR A C 1
ATOM 950 O O . TYR A 1 117 ? 16.027 -8.317 -15.261 1.00 83.25 117 TYR A O 1
ATOM 958 N N . VAL A 1 118 ? 15.387 -8.921 -17.325 1.00 86.31 118 VAL A N 1
ATOM 959 C CA . VAL A 1 118 ? 14.062 -8.303 -17.256 1.00 86.31 118 VAL A CA 1
ATOM 960 C C . VAL A 1 118 ? 13.107 -9.335 -16.652 1.00 86.31 118 VAL A C 1
ATOM 962 O O . VAL A 1 118 ? 12.993 -10.415 -17.237 1.00 86.31 118 VAL A O 1
ATOM 965 N N . PRO A 1 119 ? 12.426 -9.055 -15.525 1.00 88.75 119 PRO A N 1
ATOM 966 C CA . PRO A 1 119 ? 11.464 -9.996 -14.961 1.00 88.75 119 PRO A CA 1
ATOM 967 C C . PRO A 1 119 ? 10.314 -10.256 -15.941 1.00 88.75 119 PRO A C 1
ATOM 969 O O . PRO A 1 119 ? 10.007 -9.427 -16.791 1.00 88.75 119 PRO A O 1
ATOM 972 N N . ASP A 1 120 ? 9.647 -11.401 -15.817 1.00 91.31 120 ASP A N 1
ATOM 973 C CA . ASP A 1 120 ? 8.487 -11.762 -16.648 1.00 91.31 120 ASP A CA 1
ATOM 974 C C . ASP A 1 120 ? 7.225 -10.953 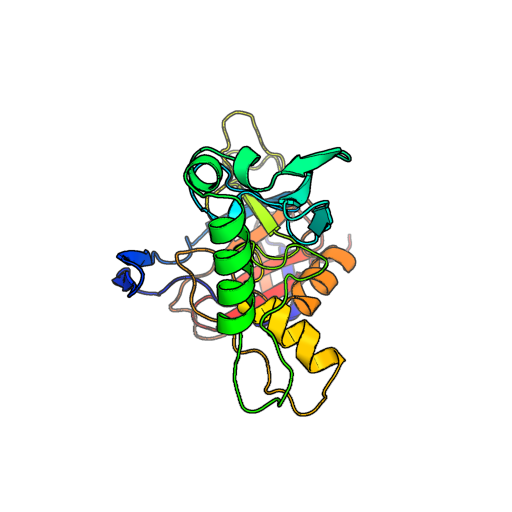-16.297 1.00 91.31 120 ASP A C 1
ATOM 976 O O . ASP A 1 120 ? 6.232 -10.960 -17.032 1.00 91.31 120 ASP A O 1
ATOM 980 N N . LYS A 1 121 ? 7.252 -10.249 -15.162 1.00 92.44 121 LYS A N 1
ATOM 981 C CA . LYS A 1 121 ? 6.175 -9.405 -14.651 1.00 92.44 121 LYS A CA 1
ATOM 982 C C . LYS A 1 121 ? 6.726 -8.131 -14.028 1.00 92.44 121 LYS A C 1
ATOM 984 O O . LYS A 1 121 ? 7.8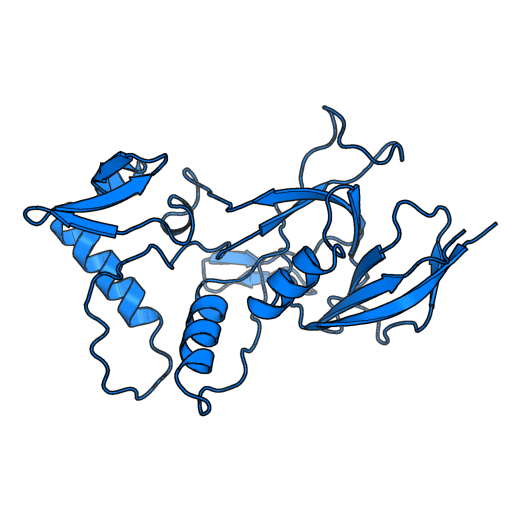11 -8.110 -13.457 1.00 92.44 121 LYS A O 1
ATOM 989 N N . TRP A 1 122 ? 5.925 -7.075 -14.085 1.00 93.12 122 TRP A N 1
ATOM 990 C CA . TRP A 1 122 ? 6.208 -5.804 -13.440 1.00 93.12 122 TRP A CA 1
ATOM 991 C C . TRP A 1 122 ? 6.098 -5.928 -11.920 1.00 93.12 122 TRP A C 1
ATOM 993 O O . TRP A 1 122 ? 5.006 -6.158 -11.397 1.00 93.12 122 TRP A O 1
ATOM 1003 N N . ILE A 1 1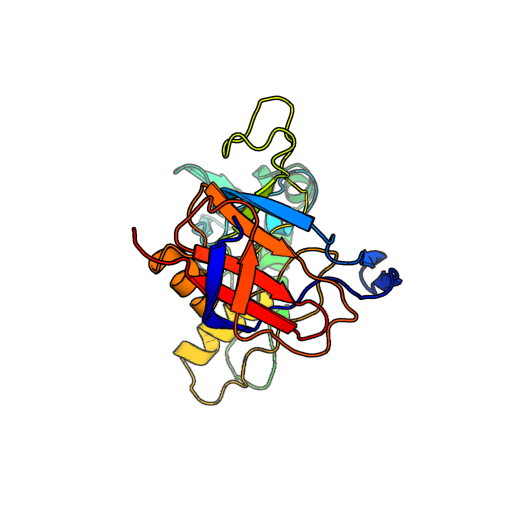23 ? 7.222 -5.756 -11.227 1.00 89.31 123 ILE A N 1
ATOM 1004 C CA . ILE A 1 123 ? 7.346 -5.912 -9.772 1.00 89.31 123 ILE A CA 1
ATOM 1005 C C . ILE A 1 123 ? 7.975 -4.677 -9.107 1.00 89.31 123 ILE A C 1
ATOM 1007 O O . ILE A 1 123 ? 8.686 -4.788 -8.114 1.00 89.31 123 ILE A O 1
ATOM 1011 N N . PHE A 1 124 ? 7.737 -3.488 -9.658 1.00 89.88 124 PHE A N 1
ATOM 1012 C CA . PHE A 1 124 ? 8.362 -2.257 -9.157 1.00 89.88 124 PHE A CA 1
ATOM 1013 C C . PHE A 1 124 ? 7.357 -1.189 -8.729 1.00 89.88 124 PHE A C 1
ATOM 1015 O O . PHE A 1 124 ? 7.752 -0.109 -8.322 1.00 89.88 124 PHE A O 1
ATOM 1022 N N . ASN A 1 125 ? 6.054 -1.460 -8.832 1.00 91.69 125 ASN A N 1
ATOM 1023 C CA . ASN A 1 125 ? 5.029 -0.493 -8.443 1.00 91.69 125 ASN A CA 1
ATOM 1024 C C . ASN A 1 125 ? 5.089 -0.225 -6.931 1.00 91.69 125 ASN A C 1
ATOM 1026 O O . ASN A 1 125 ? 4.979 -1.166 -6.148 1.00 91.69 125 ASN A O 1
ATOM 1030 N N . ASP A 1 126 ? 5.214 1.047 -6.541 1.00 88.88 126 ASP A N 1
ATOM 1031 C CA . ASP A 1 126 ? 5.441 1.486 -5.155 1.00 88.88 126 ASP A CA 1
ATOM 1032 C C . ASP A 1 126 ? 4.272 1.150 -4.212 1.00 88.88 126 ASP A C 1
ATOM 1034 O O . ASP A 1 126 ? 4.430 1.133 -2.993 1.00 88.88 126 ASP A O 1
ATOM 1038 N N . PHE A 1 127 ? 3.104 0.844 -4.782 1.00 90.81 127 PHE A N 1
ATOM 1039 C CA . PHE A 1 127 ? 1.892 0.435 -4.074 1.00 90.81 127 PHE A CA 1
ATOM 1040 C C . PHE A 1 127 ? 1.693 -1.088 -4.049 1.00 90.81 127 PHE A C 1
ATOM 1042 O O . PHE A 1 127 ? 0.637 -1.564 -3.631 1.00 90.81 127 PHE A O 1
ATOM 1049 N N . GLY A 1 128 ? 2.693 -1.836 -4.526 1.00 90.88 128 GLY A N 1
ATOM 1050 C CA . GLY A 1 128 ? 2.747 -3.290 -4.507 1.00 90.88 128 GLY A CA 1
ATOM 1051 C C . GLY A 1 128 ? 1.585 -3.966 -5.232 1.00 90.88 128 GLY A C 1
ATOM 1052 O O . GLY A 1 128 ? 0.996 -3.417 -6.170 1.00 90.88 128 GLY A O 1
ATOM 1053 N N . HIS A 1 129 ? 1.274 -5.206 -4.845 1.00 93.62 129 HIS A N 1
ATOM 1054 C CA . HIS A 1 129 ? 0.285 -6.005 -5.572 1.00 93.62 129 HIS A CA 1
ATOM 1055 C C . HIS A 1 129 ? -1.165 -5.584 -5.326 1.00 93.62 129 HIS A C 1
ATOM 1057 O O . HIS A 1 129 ? -2.029 -5.910 -6.149 1.00 93.62 129 HIS A O 1
ATOM 1063 N N . ILE A 1 130 ? -1.436 -4.890 -4.220 1.00 94.88 130 ILE A N 1
ATOM 1064 C CA . ILE A 1 130 ? -2.769 -4.441 -3.835 1.00 94.88 130 ILE A CA 1
ATOM 1065 C C . ILE A 1 130 ? -2.682 -3.234 -2.902 1.00 94.88 130 ILE A C 1
ATOM 1067 O O . ILE A 1 130 ? -1.800 -3.127 -2.054 1.00 94.88 130 ILE A O 1
ATOM 1071 N N . SER A 1 131 ? -3.653 -2.341 -3.042 1.00 95.12 131 SER A N 1
ATOM 1072 C CA . SER A 1 131 ? -3.806 -1.165 -2.197 1.00 95.12 131 SER A CA 1
ATOM 1073 C C . SER A 1 131 ? -5.247 -1.049 -1.717 1.00 95.12 131 SER A C 1
ATOM 1075 O O . SER A 1 131 ? -6.187 -1.414 -2.431 1.00 95.12 131 SER A O 1
ATOM 1077 N N . VAL A 1 132 ? -5.421 -0.515 -0.513 1.00 96.81 132 VAL A N 1
ATOM 1078 C CA . VAL A 1 132 ? -6.721 -0.212 0.082 1.00 96.81 132 VAL A CA 1
ATOM 1079 C C . VAL A 1 132 ? -6.819 1.290 0.290 1.00 96.81 132 VAL A C 1
ATOM 1081 O O . VAL A 1 132 ? -6.040 1.885 1.041 1.00 96.81 132 VAL A O 1
ATOM 1084 N N . LYS A 1 133 ? -7.799 1.897 -0.378 1.00 95.62 133 LYS A N 1
ATOM 1085 C CA . LYS A 1 133 ? -8.112 3.322 -0.280 1.00 95.62 133 LYS A CA 1
ATOM 1086 C C . LYS A 1 133 ? -9.234 3.546 0.713 1.00 95.62 133 LYS A C 1
ATOM 1088 O O . LYS A 1 133 ? -10.215 2.795 0.737 1.00 95.62 133 LYS A O 1
ATOM 1093 N N . TYR A 1 134 ? -9.128 4.622 1.475 1.00 95.94 134 TYR A N 1
ATOM 1094 C CA . TYR A 1 134 ? -10.133 5.010 2.451 1.00 95.94 134 TYR A CA 1
ATOM 1095 C C . TYR A 1 134 ? -10.445 6.505 2.371 1.00 95.94 134 TYR A C 1
ATOM 1097 O O . TYR A 1 134 ? -9.651 7.306 1.880 1.00 95.94 134 TYR A O 1
ATOM 1105 N N . PHE A 1 135 ? -11.635 6.877 2.827 1.00 94.50 135 PHE A N 1
ATOM 1106 C CA . PHE A 1 135 ? -12.143 8.247 2.820 1.00 94.50 135 PHE A CA 1
ATOM 1107 C C . PHE A 1 135 ? -12.763 8.585 4.175 1.00 94.50 135 PHE A C 1
ATOM 1109 O O . PHE A 1 135 ? -13.065 7.704 4.986 1.00 94.50 135 PHE A O 1
ATOM 1116 N N . LYS A 1 136 ? -12.930 9.878 4.443 1.00 92.69 136 LYS A N 1
ATOM 1117 C CA . LYS A 1 136 ? -13.606 10.348 5.651 1.00 92.69 136 LYS A CA 1
ATOM 1118 C C . LYS A 1 136 ? -15.107 10.457 5.390 1.00 92.69 136 LYS A C 1
ATOM 1120 O O . LYS A 1 136 ? -15.520 11.346 4.653 1.00 92.69 136 LYS A O 1
ATOM 1125 N N . ASP A 1 137 ? -15.880 9.596 6.047 1.00 86.81 137 ASP A N 1
ATOM 1126 C CA . ASP A 1 137 ? -17.344 9.680 6.098 1.00 86.81 137 ASP A CA 1
ATOM 1127 C C . ASP A 1 137 ? -17.749 10.877 6.971 1.00 86.81 137 ASP A C 1
ATOM 1129 O O . ASP A 1 137 ? -17.669 10.849 8.204 1.00 86.81 137 ASP A O 1
ATOM 1133 N N . SER A 1 138 ? -18.070 11.979 6.309 1.00 85.44 138 SER A N 1
ATOM 1134 C CA . SER A 1 138 ? -18.293 13.288 6.911 1.00 85.44 138 SER A CA 1
ATOM 1135 C C . SER A 1 138 ? -19.726 13.459 7.408 1.00 85.44 138 SER A C 1
ATOM 1137 O O . SER A 1 138 ? -19.947 14.256 8.320 1.00 85.44 138 SER A O 1
ATOM 1139 N N . ASN A 1 139 ? -20.687 12.711 6.859 1.00 83.88 139 ASN A N 1
ATOM 1140 C CA . ASN A 1 139 ? -22.096 12.766 7.264 1.00 83.88 139 ASN A CA 1
ATOM 1141 C C . ASN A 1 139 ? -22.571 11.524 8.049 1.00 83.88 139 ASN A C 1
ATOM 1143 O O . ASN A 1 139 ? -23.674 11.528 8.598 1.00 83.88 139 ASN A O 1
ATOM 1147 N N . GLY A 1 140 ? -21.738 10.487 8.166 1.00 81.19 140 GLY A N 1
ATOM 1148 C CA . GLY A 1 140 ? -22.006 9.280 8.945 1.00 81.19 140 GLY A CA 1
ATOM 1149 C C . GLY A 1 140 ? -22.961 8.287 8.274 1.00 81.19 140 GLY A C 1
ATOM 1150 O O . GLY A 1 140 ? -23.569 7.466 8.989 1.00 81.19 140 GLY A O 1
ATOM 1151 N N . ASN A 1 141 ? -23.148 8.380 6.952 1.00 81.62 141 ASN A N 1
ATOM 1152 C CA . ASN A 1 141 ? -24.086 7.548 6.197 1.00 81.62 141 ASN A CA 1
ATOM 1153 C C . ASN A 1 141 ? -23.512 6.173 5.805 1.00 81.62 141 ASN A C 1
ATOM 1155 O O . ASN A 1 141 ? -24.283 5.301 5.406 1.00 81.62 141 ASN A O 1
ATOM 1159 N N . GLY A 1 142 ? -22.206 5.938 5.986 1.00 79.38 142 GLY A N 1
ATOM 1160 C CA . GLY A 1 142 ? -21.568 4.655 5.685 1.00 79.38 142 GLY A CA 1
ATOM 1161 C C . GLY A 1 142 ? -21.174 4.445 4.216 1.00 79.38 142 GLY A C 1
ATOM 1162 O O . GLY A 1 142 ? -20.751 3.343 3.858 1.00 79.38 142 GLY A O 1
ATOM 1163 N N . HIS A 1 143 ? -21.306 5.459 3.361 1.00 80.75 143 HIS A N 1
ATOM 1164 C CA . HIS A 1 143 ? -21.046 5.390 1.925 1.00 80.75 143 HIS A CA 1
ATOM 1165 C C . HIS A 1 143 ? -20.214 6.584 1.465 1.00 80.75 143 HIS A C 1
ATOM 1167 O O . HIS A 1 143 ? -20.217 7.621 2.102 1.00 80.75 143 HIS A O 1
ATOM 1173 N N . GLN A 1 144 ? -19.492 6.429 0.354 1.00 85.38 144 GLN A N 1
ATOM 1174 C CA . GLN A 1 144 ? -18.733 7.542 -0.208 1.00 85.38 144 GLN A CA 1
ATOM 1175 C C . GLN A 1 144 ? -19.658 8.444 -1.022 1.00 85.38 144 GLN A C 1
ATOM 1177 O O . GLN A 1 144 ? -20.122 8.046 -2.096 1.00 85.38 144 GLN A O 1
ATOM 1182 N N . ASP A 1 145 ? -19.886 9.661 -0.540 1.00 84.69 145 ASP A N 1
ATOM 1183 C CA . ASP A 1 145 ? -20.623 10.677 -1.289 1.00 84.69 145 ASP A CA 1
ATOM 1184 C C . ASP A 1 145 ? -19.738 11.419 -2.295 1.00 84.69 145 ASP A C 1
ATOM 1186 O O . ASP A 1 145 ? -18.512 11.440 -2.196 1.00 84.69 145 ASP A O 1
ATOM 1190 N N . LYS A 1 146 ? -20.359 12.106 -3.266 1.00 84.12 146 LYS A N 1
ATOM 1191 C CA . LYS A 1 146 ? -19.640 12.883 -4.300 1.00 84.12 146 LYS A CA 1
ATOM 1192 C C . LYS A 1 146 ? -18.677 13.932 -3.726 1.00 84.12 146 LYS A C 1
ATOM 1194 O O . LYS A 1 146 ? -17.721 14.307 -4.398 1.00 84.12 146 LYS A O 1
ATOM 1199 N N . ASN A 1 147 ? -18.944 14.400 -2.510 1.00 84.94 147 ASN A N 1
ATOM 1200 C CA . ASN A 1 147 ? -18.177 15.448 -1.839 1.00 84.94 147 ASN A CA 1
ATOM 1201 C C . ASN A 1 147 ? -17.052 14.869 -0.961 1.00 84.94 147 ASN A C 1
ATOM 1203 O O . ASN A 1 147 ? -16.261 15.622 -0.397 1.00 84.94 147 ASN A O 1
ATOM 1207 N N . GLU A 1 148 ? -16.993 13.544 -0.818 1.00 86.88 148 GLU A N 1
ATOM 1208 C CA . GLU A 1 148 ? -16.037 12.851 0.034 1.00 86.88 148 GLU A CA 1
ATOM 1209 C C . GLU A 1 148 ? -14.887 12.307 -0.802 1.00 86.88 148 GLU A C 1
ATOM 1211 O O . GLU A 1 148 ? -15.027 11.414 -1.644 1.00 86.88 148 GLU A O 1
ATOM 1216 N N . ILE A 1 149 ? -13.717 12.885 -0.560 1.00 83.19 149 ILE A N 1
ATOM 1217 C CA . ILE A 1 149 ? -12.518 12.612 -1.337 1.00 83.19 149 ILE A CA 1
ATOM 1218 C C . ILE A 1 149 ? -11.743 11.482 -0.658 1.00 83.19 149 ILE A C 1
ATOM 1220 O O . ILE A 1 149 ? -11.557 11.474 0.563 1.00 83.19 149 ILE A O 1
ATOM 1224 N N . GLU A 1 150 ? -11.290 10.519 -1.461 1.00 85.19 150 GLU A N 1
ATOM 1225 C CA . GLU A 1 150 ? -10.343 9.499 -1.010 1.00 85.19 150 GLU A CA 1
ATOM 1226 C C . GLU A 1 150 ? -9.080 10.177 -0.475 1.00 85.19 150 GLU A C 1
ATOM 1228 O O . GLU A 1 150 ? -8.567 11.133 -1.061 1.00 85.19 150 GLU A O 1
ATOM 1233 N N . LYS A 1 151 ? -8.558 9.674 0.643 1.00 86.88 151 LYS A N 1
ATOM 1234 C CA . LYS A 1 151 ? -7.252 10.110 1.127 1.00 86.88 151 LYS A CA 1
ATOM 1235 C C . LYS A 1 151 ? -6.197 9.762 0.073 1.00 86.88 151 LYS A C 1
ATOM 1237 O O . LYS A 1 151 ? -6.293 8.750 -0.619 1.00 86.88 151 LYS A O 1
ATOM 1242 N N . SER A 1 152 ? -5.173 10.605 -0.021 1.00 85.06 152 SER A N 1
ATOM 1243 C CA . SER A 1 152 ? -3.961 10.302 -0.790 1.00 85.06 152 SER A CA 1
ATOM 1244 C C . SER A 1 152 ? -3.146 9.159 -0.181 1.00 85.06 152 SER A C 1
ATOM 1246 O O . SER A 1 152 ? -2.228 8.667 -0.828 1.00 85.06 152 SER A O 1
ATOM 1248 N N . ASP A 1 153 ? -3.465 8.785 1.058 1.00 90.25 153 ASP A N 1
ATOM 1249 C CA . ASP A 1 153 ? -2.803 7.743 1.827 1.00 90.25 153 ASP A CA 1
ATOM 1250 C C . ASP A 1 153 ? -3.511 6.399 1.614 1.00 90.25 153 ASP A C 1
ATOM 1252 O O . ASP A 1 153 ? -4.741 6.330 1.528 1.00 90.25 153 ASP A O 1
ATOM 1256 N N . PHE A 1 154 ? -2.732 5.321 1.576 1.00 94.50 154 PHE A N 1
ATOM 1257 C CA . PHE A 1 154 ? -3.212 3.967 1.308 1.00 94.50 154 PHE A CA 1
ATOM 1258 C C . PHE A 1 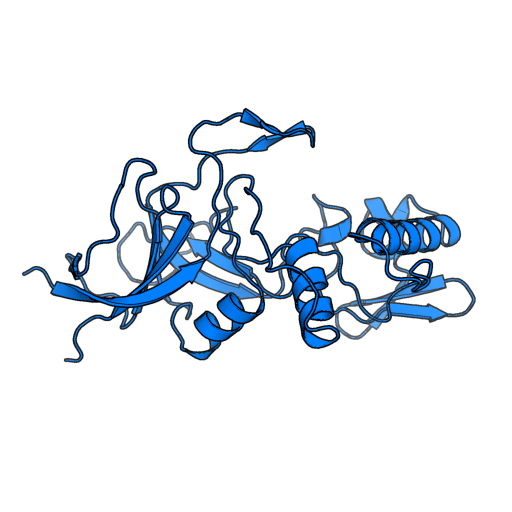154 ? -2.778 3.004 2.405 1.00 94.50 154 PHE A C 1
ATOM 1260 O O . PHE A 1 154 ? -1.752 3.220 3.045 1.00 94.50 154 PHE A O 1
ATOM 1267 N N . ILE A 1 155 ? -3.505 1.898 2.577 1.00 97.06 155 ILE A N 1
ATOM 1268 C CA . ILE A 1 155 ? -2.918 0.690 3.170 1.00 97.06 155 ILE A CA 1
ATOM 1269 C C . ILE A 1 155 ? -2.374 -0.142 2.009 1.00 97.06 155 ILE A C 1
ATOM 1271 O O . ILE A 1 155 ? -3.148 -0.522 1.130 1.00 97.06 155 ILE A O 1
ATOM 1275 N N . HIS A 1 156 ? -1.069 -0.390 1.963 1.00 95.62 156 HIS A N 1
ATOM 1276 C CA . HIS A 1 156 ? -0.444 -1.107 0.849 1.00 95.62 156 HIS A CA 1
ATOM 1277 C C . HIS A 1 156 ? 0.860 -1.788 1.267 1.00 95.62 156 HIS A C 1
ATOM 1279 O O . HIS A 1 156 ? 1.311 -1.672 2.405 1.00 95.62 156 HIS A O 1
ATOM 1285 N N . THR A 1 157 ? 1.453 -2.518 0.335 1.00 91.69 157 THR A N 1
ATOM 1286 C CA . THR A 1 157 ? 2.777 -3.132 0.454 1.00 91.69 157 THR A CA 1
ATOM 1287 C C . THR A 1 157 ? 3.800 -2.308 -0.327 1.00 91.69 157 THR A C 1
ATOM 1289 O O . THR A 1 157 ? 3.429 -1.533 -1.212 1.00 91.69 157 THR A O 1
ATOM 1292 N N . THR A 1 158 ? 5.089 -2.465 -0.026 1.00 86.12 158 THR A N 1
ATOM 1293 C CA . THR A 1 158 ? 6.163 -1.831 -0.807 1.00 86.12 158 THR A CA 1
ATOM 1294 C C . THR A 1 158 ? 6.835 -2.845 -1.744 1.00 86.12 158 THR A C 1
ATOM 1296 O O . THR A 1 158 ? 6.832 -4.041 -1.441 1.00 86.12 158 THR A O 1
ATOM 1299 N N . PRO A 1 159 ? 7.459 -2.412 -2.860 1.00 82.81 159 PRO A N 1
ATOM 1300 C CA . PRO A 1 159 ? 8.211 -3.302 -3.749 1.00 82.81 159 PRO A CA 1
ATOM 1301 C C . PRO A 1 159 ? 9.243 -4.166 -3.017 1.00 82.81 159 PRO A C 1
ATOM 1303 O O . PRO A 1 159 ? 9.402 -5.346 -3.328 1.00 82.81 159 PRO A O 1
ATOM 1306 N N . GLN A 1 160 ? 9.911 -3.587 -2.017 1.00 81.94 160 GLN A N 1
ATOM 1307 C CA . GLN A 1 160 ? 10.898 -4.285 -1.203 1.00 81.94 160 GLN A CA 1
ATOM 1308 C C . GLN A 1 160 ? 10.252 -5.443 -0.427 1.00 81.94 160 GLN A C 1
ATOM 1310 O O . GLN A 1 160 ? 10.710 -6.582 -0.537 1.00 81.94 160 GLN A O 1
ATOM 1315 N N . ASP A 1 161 ? 9.140 -5.185 0.271 1.00 84.44 161 ASP A N 1
ATOM 1316 C CA . ASP A 1 161 ? 8.421 -6.203 1.051 1.00 84.44 161 ASP A CA 1
ATOM 1317 C C . ASP A 1 161 ? 7.868 -7.332 0.159 1.00 84.44 161 ASP A C 1
ATOM 1319 O O . ASP A 1 161 ? 7.865 -8.508 0.543 1.00 84.44 161 ASP A O 1
ATOM 1323 N N . GLU A 1 162 ? 7.401 -6.994 -1.048 1.00 84.12 162 GLU A N 1
ATOM 1324 C CA . GLU A 1 162 ? 6.928 -7.956 -2.054 1.00 84.12 162 GLU A CA 1
ATOM 1325 C C . GLU A 1 162 ? 8.038 -8.915 -2.490 1.00 84.12 162 GLU A C 1
ATOM 1327 O O . GLU A 1 162 ? 7.854 -10.138 -2.529 1.00 84.12 162 GLU A O 1
ATOM 1332 N N . ILE A 1 163 ? 9.216 -8.368 -2.789 1.00 77.50 163 ILE A N 1
ATOM 1333 C CA . ILE A 1 163 ? 10.371 -9.145 -3.240 1.00 77.50 163 ILE A CA 1
ATOM 1334 C C . ILE A 1 163 ? 10.913 -10.008 -2.104 1.00 77.50 163 ILE A C 1
ATOM 1336 O O . ILE A 1 163 ? 11.198 -11.190 -2.316 1.00 77.50 163 ILE A O 1
ATOM 1340 N N . GLU A 1 164 ? 11.008 -9.470 -0.891 1.00 77.88 164 GLU A N 1
ATOM 1341 C CA . GLU A 1 164 ? 11.406 -10.239 0.289 1.00 77.88 164 GLU A CA 1
ATOM 1342 C C . GLU A 1 164 ? 10.422 -11.378 0.577 1.00 77.88 164 GLU A C 1
ATOM 1344 O O . GLU A 1 164 ? 10.848 -12.515 0.792 1.00 77.88 164 GLU A O 1
ATOM 1349 N N . THR A 1 165 ? 9.111 -11.133 0.469 1.00 77.69 165 THR A N 1
ATOM 1350 C CA . THR A 1 165 ? 8.085 -12.185 0.603 1.00 77.69 165 THR A CA 1
ATOM 1351 C C . THR A 1 165 ? 8.265 -13.281 -0.443 1.00 77.69 165 THR A C 1
ATOM 1353 O O . THR A 1 165 ? 8.197 -14.475 -0.131 1.00 77.69 165 THR A O 1
ATOM 1356 N N . TYR A 1 166 ? 8.498 -12.896 -1.697 1.00 73.50 166 TYR A N 1
ATOM 1357 C CA . TYR A 1 166 ? 8.747 -13.837 -2.782 1.00 73.50 166 TYR A CA 1
ATOM 1358 C C . TYR A 1 166 ? 10.006 -14.679 -2.538 1.00 73.50 166 TYR A C 1
ATOM 1360 O O . TYR A 1 166 ? 9.994 -15.893 -2.765 1.00 73.50 166 TYR A O 1
ATOM 1368 N N . ARG A 1 167 ? 11.077 -14.064 -2.022 1.00 70.00 167 ARG A N 1
ATOM 1369 C CA . ARG A 1 167 ? 12.323 -14.750 -1.653 1.00 70.00 167 ARG A CA 1
ATOM 1370 C C . ARG A 1 167 ? 12.120 -15.709 -0.486 1.00 70.00 167 ARG A C 1
ATOM 1372 O O . ARG A 1 167 ? 12.530 -16.861 -0.596 1.00 70.00 167 ARG A O 1
ATOM 1379 N N . ALA A 1 168 ? 11.440 -15.284 0.576 1.00 70.50 168 ALA A N 1
ATOM 1380 C CA . ALA A 1 168 ? 11.171 -16.112 1.751 1.00 70.50 168 ALA A CA 1
ATOM 1381 C C . ALA A 1 168 ? 10.361 -17.376 1.405 1.00 70.50 168 ALA A C 1
ATOM 1383 O O . ALA A 1 168 ? 10.613 -18.449 1.954 1.00 70.50 168 ALA A O 1
ATOM 1384 N N . LYS A 1 169 ? 9.443 -17.293 0.427 1.00 69.44 169 LYS A N 1
ATOM 1385 C CA . LYS A 1 169 ? 8.720 -18.469 -0.101 1.00 69.44 169 LYS A CA 1
ATOM 1386 C C . LYS A 1 169 ? 9.644 -19.495 -0.772 1.00 69.44 169 LYS A C 1
ATOM 1388 O O . LYS A 1 169 ? 9.302 -20.673 -0.816 1.00 69.44 169 LYS A O 1
ATOM 1393 N N . ARG A 1 170 ? 10.795 -19.068 -1.301 1.00 67.38 170 ARG A N 1
ATOM 1394 C CA . ARG A 1 170 ? 11.762 -19.925 -2.011 1.00 67.38 170 ARG A CA 1
ATOM 1395 C C . ARG A 1 170 ? 12.969 -20.325 -1.177 1.00 67.38 170 ARG A C 1
ATOM 1397 O O . ARG A 1 170 ? 13.600 -21.330 -1.480 1.00 67.38 170 ARG A O 1
ATOM 1404 N N . ASN A 1 171 ? 13.290 -19.555 -0.147 1.00 64.44 171 ASN A N 1
ATOM 1405 C CA . ASN A 1 171 ? 14.411 -19.809 0.736 1.00 64.44 171 ASN A CA 1
ATOM 1406 C C . ASN A 1 171 ? 14.029 -19.424 2.169 1.00 64.44 171 ASN A C 1
ATOM 1408 O O . ASN A 1 171 ? 13.868 -18.249 2.488 1.00 64.44 171 ASN A O 1
ATOM 1412 N N . LYS A 1 172 ? 13.920 -20.430 3.043 1.00 62.34 172 LYS A N 1
ATOM 1413 C CA . LYS A 1 172 ? 13.526 -20.256 4.450 1.00 62.34 172 LYS A CA 1
ATOM 1414 C C . LYS A 1 172 ? 14.558 -19.496 5.296 1.00 62.34 172 LYS A C 1
ATOM 1416 O O . LYS A 1 172 ? 14.236 -19.121 6.416 1.00 62.34 172 LYS A O 1
ATOM 1421 N N . ASN A 1 173 ? 15.763 -19.267 4.770 1.00 62.25 173 ASN A N 1
ATOM 1422 C CA . ASN A 1 173 ? 16.837 -18.550 5.461 1.00 62.25 173 ASN A CA 1
ATOM 1423 C C . ASN A 1 173 ? 16.826 -17.034 5.190 1.00 62.25 173 ASN A C 1
ATOM 1425 O O . ASN A 1 173 ? 17.737 -16.333 5.623 1.00 62.25 173 ASN A O 1
ATOM 1429 N N . VAL A 1 174 ? 15.837 -16.521 4.449 1.00 60.47 174 VAL A N 1
ATOM 1430 C CA . VAL A 1 174 ? 15.681 -15.078 4.218 1.00 60.47 174 VAL A CA 1
ATOM 1431 C C . VAL A 1 174 ? 15.189 -14.424 5.519 1.00 60.47 174 VAL A C 1
ATOM 1433 O O . VAL A 1 174 ? 14.243 -14.947 6.118 1.00 60.47 174 VAL A O 1
ATOM 1436 N N . PRO A 1 175 ? 15.809 -13.316 5.975 1.00 58.41 175 PRO A N 1
ATOM 1437 C CA . PRO A 1 175 ? 15.397 -12.611 7.186 1.00 58.41 175 PRO A CA 1
ATOM 1438 C C . PRO A 1 175 ? 13.915 -12.231 7.163 1.00 58.41 175 PRO A C 1
ATOM 1440 O O . PRO A 1 175 ? 13.310 -12.077 6.102 1.00 58.41 175 PRO A O 1
ATOM 1443 N N . GLN A 1 176 ? 13.322 -12.067 8.348 1.00 65.19 176 GLN A N 1
ATOM 1444 C CA . GLN A 1 176 ? 11.951 -11.572 8.442 1.00 65.19 176 GLN A CA 1
ATOM 1445 C C . GLN A 1 176 ? 11.829 -10.173 7.824 1.00 65.19 176 GLN A C 1
ATOM 1447 O O . GLN A 1 176 ? 12.688 -9.323 8.040 1.00 65.19 176 GLN A O 1
ATOM 1452 N N . ILE A 1 177 ? 10.728 -9.954 7.099 1.00 75.81 177 ILE A N 1
ATOM 1453 C CA . ILE A 1 177 ? 10.397 -8.679 6.452 1.00 75.81 177 ILE A CA 1
ATOM 1454 C C . ILE A 1 177 ? 10.258 -7.596 7.521 1.00 75.81 177 ILE A C 1
ATOM 1456 O O . ILE A 1 177 ? 9.385 -7.694 8.396 1.00 75.81 177 ILE A O 1
ATOM 1460 N N . ASN A 1 178 ? 11.092 -6.564 7.418 1.00 77.75 178 ASN A N 1
ATOM 1461 C CA . ASN A 1 178 ? 11.060 -5.395 8.287 1.00 77.75 178 ASN A CA 1
ATOM 1462 C C . ASN A 1 178 ? 10.385 -4.240 7.551 1.00 77.75 178 ASN A C 1
ATOM 1464 O O . ASN A 1 178 ? 10.997 -3.597 6.702 1.00 77.75 178 ASN A O 1
ATOM 1468 N N . LEU A 1 179 ? 9.129 -3.967 7.910 1.00 85.19 179 LEU A N 1
ATOM 1469 C CA . LEU A 1 179 ? 8.369 -2.874 7.310 1.00 85.19 179 LEU A CA 1
ATOM 1470 C C . LEU A 1 179 ? 9.074 -1.536 7.542 1.00 85.19 179 LEU A C 1
ATOM 1472 O O . LEU A 1 179 ? 9.423 -1.189 8.674 1.00 85.19 179 LEU A O 1
ATOM 1476 N N . SER A 1 180 ? 9.235 -0.773 6.467 1.00 84.06 180 SER A N 1
ATOM 1477 C CA . SER A 1 180 ? 9.839 0.553 6.495 1.00 84.06 180 SER A CA 1
ATOM 1478 C C . SER A 1 180 ? 8.807 1.649 6.763 1.00 84.06 180 SER A C 1
ATOM 1480 O O . SER A 1 180 ? 7.610 1.512 6.489 1.00 84.06 180 SER A O 1
ATOM 1482 N N . GLN A 1 181 ? 9.293 2.769 7.295 1.00 87.38 181 GLN A N 1
ATOM 1483 C CA . GLN A 1 181 ? 8.506 3.981 7.474 1.00 87.38 181 GLN A CA 1
ATOM 1484 C C . GLN A 1 181 ? 8.033 4.549 6.134 1.00 87.38 181 GLN A C 1
ATOM 1486 O O . GLN A 1 181 ? 8.804 4.631 5.183 1.00 87.38 181 GLN A O 1
ATOM 1491 N N . SER A 1 182 ? 6.768 4.962 6.083 1.00 89.00 182 SER A N 1
ATOM 1492 C CA . SER A 1 182 ? 6.157 5.567 4.899 1.00 89.00 182 SER A CA 1
ATOM 1493 C C . SER A 1 182 ? 6.206 7.101 4.939 1.00 89.00 182 SER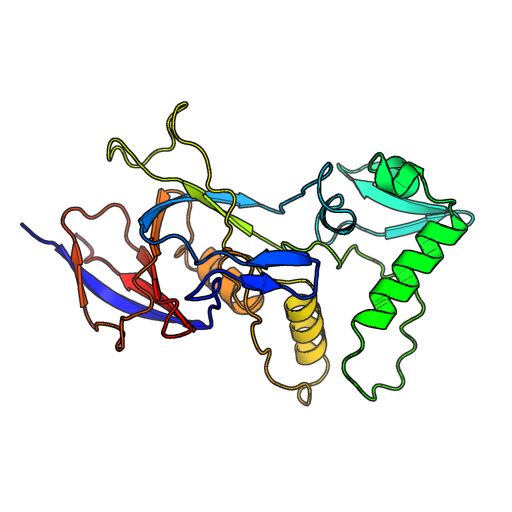 A C 1
ATOM 1495 O O . SER A 1 182 ? 6.596 7.707 5.940 1.00 89.00 182 SER A O 1
ATOM 1497 N N . HIS A 1 183 ? 5.707 7.742 3.880 1.00 89.56 183 HIS A N 1
ATOM 1498 C CA . HIS A 1 183 ? 5.438 9.187 3.843 1.00 89.56 183 HIS A CA 1
ATOM 1499 C C . HIS A 1 183 ? 4.004 9.554 4.266 1.00 89.56 183 HIS A C 1
ATOM 1501 O O . HIS A 1 183 ? 3.534 10.639 3.940 1.00 89.56 183 HIS A O 1
ATOM 1507 N N . GLY A 1 184 ? 3.300 8.655 4.963 1.00 91.25 184 GLY A N 1
ATOM 1508 C CA . GLY A 1 184 ? 1.929 8.872 5.453 1.00 91.25 184 GLY A CA 1
ATOM 1509 C C . GLY A 1 184 ? 0.984 7.690 5.215 1.00 91.25 184 GLY A C 1
ATOM 1510 O O . GLY A 1 184 ? -0.004 7.541 5.930 1.00 91.25 184 GLY A O 1
ATOM 1511 N N . CYS A 1 185 ? 1.314 6.807 4.269 1.00 95.19 185 CYS A N 1
ATOM 1512 C CA . CYS A 1 185 ? 0.596 5.552 4.033 1.00 95.19 185 CYS A CA 1
ATOM 1513 C C . CYS A 1 185 ? 0.779 4.548 5.186 1.00 95.19 185 CYS A C 1
ATOM 1515 O O . CYS A 1 185 ? 1.647 4.703 6.042 1.00 95.19 185 CYS A O 1
ATOM 1517 N N . ILE A 1 186 ? -0.020 3.488 5.206 1.00 97.25 186 ILE A N 1
ATOM 1518 C CA . ILE A 1 186 ? 0.111 2.381 6.153 1.00 97.25 186 ILE A CA 1
ATOM 1519 C C . ILE A 1 186 ? 0.683 1.182 5.394 1.00 97.25 186 ILE A C 1
ATOM 1521 O O . ILE A 1 186 ? -0.022 0.510 4.644 1.00 97.25 186 ILE A O 1
ATOM 1525 N N . HIS A 1 187 ? 1.967 0.914 5.587 1.00 96.31 187 HIS A N 1
ATOM 1526 C CA . HIS A 1 187 ? 2.636 -0.256 5.041 1.00 96.31 187 HIS A CA 1
ATOM 1527 C C . HIS A 1 187 ? 2.292 -1.500 5.855 1.00 96.31 187 HIS A C 1
ATOM 1529 O O . HIS A 1 187 ? 2.276 -1.462 7.086 1.00 96.31 187 HIS A O 1
ATOM 1535 N N . VAL A 1 188 ? 2.036 -2.608 5.171 1.00 95.62 188 VAL A N 1
ATOM 1536 C CA . VAL A 1 188 ? 1.740 -3.923 5.756 1.00 95.62 188 VAL A CA 1
ATOM 1537 C C . VAL A 1 188 ? 2.446 -5.008 4.950 1.00 95.62 188 VAL A C 1
ATOM 1539 O O . VAL A 1 188 ? 2.817 -4.792 3.797 1.00 95.62 188 VAL A O 1
ATOM 1542 N N . LYS A 1 189 ? 2.635 -6.194 5.538 1.00 93.06 189 LYS A N 1
ATOM 1543 C CA . LYS A 1 189 ? 3.285 -7.311 4.837 1.00 93.06 189 LYS A CA 1
ATOM 1544 C C . LYS A 1 189 ? 2.366 -7.866 3.733 1.00 93.06 189 LYS A C 1
ATOM 1546 O O . LYS A 1 189 ? 1.154 -7.940 3.949 1.00 93.06 189 LYS A O 1
ATOM 1551 N N . PRO A 1 190 ? 2.904 -8.348 2.596 1.00 91.94 190 PRO A N 1
ATOM 1552 C CA . PRO A 1 190 ? 2.088 -8.876 1.497 1.00 91.94 190 PRO A CA 1
ATOM 1553 C C . PRO A 1 190 ? 1.129 -10.006 1.883 1.00 91.94 190 PRO A C 1
ATOM 1555 O O . PRO A 1 190 ? -0.060 -9.931 1.594 1.00 91.94 190 PRO A O 1
ATOM 1558 N N . ASN A 1 191 ? 1.596 -11.016 2.622 1.00 91.31 191 ASN A N 1
ATOM 1559 C CA . ASN A 1 191 ? 0.697 -12.091 3.062 1.00 91.31 191 ASN A CA 1
ATOM 1560 C C . ASN A 1 191 ? -0.348 -11.600 4.091 1.00 91.31 191 ASN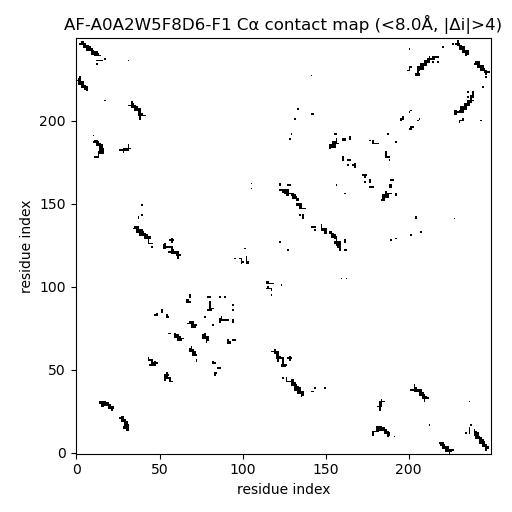 A C 1
ATOM 1562 O O . ASN A 1 191 ? -1.426 -12.185 4.196 1.00 91.31 191 ASN A O 1
ATOM 1566 N N . ASP A 1 192 ? -0.041 -10.542 4.849 1.00 94.75 192 ASP A N 1
ATOM 1567 C CA . ASP A 1 192 ? -0.941 -9.997 5.866 1.00 94.75 192 ASP A CA 1
ATOM 1568 C C . ASP A 1 192 ? -2.081 -9.207 5.217 1.00 94.75 192 ASP A C 1
ATOM 1570 O O . ASP A 1 192 ? -3.235 -9.381 5.606 1.00 94.75 192 ASP A O 1
ATOM 1574 N N . ILE A 1 193 ? -1.800 -8.383 4.198 1.00 95.94 193 ILE A N 1
ATOM 1575 C CA . ILE A 1 193 ? -2.856 -7.662 3.468 1.00 95.94 193 ILE A CA 1
ATOM 1576 C C . ILE A 1 193 ? -3.788 -8.625 2.730 1.00 95.94 193 ILE A C 1
ATOM 1578 O O . ILE A 1 193 ? -5.007 -8.463 2.815 1.00 95.94 193 ILE A O 1
ATOM 1582 N N . ASP A 1 194 ? -3.238 -9.682 2.127 1.00 95.69 194 ASP A N 1
ATOM 1583 C CA . ASP A 1 194 ? -4.014 -10.765 1.521 1.00 95.69 194 ASP A CA 1
ATOM 1584 C C . ASP A 1 194 ? -4.937 -11.429 2.547 1.00 95.69 194 ASP A C 1
ATOM 1586 O O . ASP A 1 194 ? -6.142 -11.571 2.320 1.00 95.69 194 ASP A O 1
ATOM 1590 N N . ALA A 1 195 ? -4.396 -11.795 3.714 1.00 96.56 195 ALA A N 1
ATOM 1591 C CA . ALA A 1 195 ? -5.169 -12.415 4.783 1.00 96.56 195 ALA A CA 1
ATOM 1592 C C . ALA A 1 195 ? -6.265 -11.479 5.315 1.00 96.56 195 ALA A C 1
ATOM 1594 O O . ALA A 1 195 ? -7.398 -11.917 5.529 1.00 96.56 195 ALA A O 1
ATOM 1595 N N . MET A 1 196 ? -5.959 -10.194 5.511 1.00 98.12 196 MET A N 1
ATOM 1596 C CA . MET A 1 196 ? -6.927 -9.202 5.977 1.00 98.12 196 MET A CA 1
ATOM 1597 C C . MET A 1 196 ? -8.067 -8.986 4.971 1.00 98.12 196 MET A C 1
ATOM 1599 O O . MET A 1 196 ? -9.223 -8.845 5.379 1.00 98.12 196 MET A O 1
ATOM 1603 N N . ILE A 1 197 ? -7.774 -8.989 3.668 1.00 97.50 197 ILE A N 1
ATOM 1604 C CA . ILE A 1 197 ? -8.789 -8.880 2.611 1.00 97.50 197 ILE A CA 1
ATOM 1605 C C . ILE A 1 197 ? -9.624 -10.162 2.536 1.00 97.50 197 ILE A C 1
ATOM 1607 O O . ILE A 1 197 ? -10.851 -10.085 2.576 1.00 97.50 197 ILE A O 1
ATOM 1611 N N . ALA A 1 198 ? -8.987 -11.336 2.503 1.00 97.56 198 ALA A N 1
ATOM 1612 C CA . ALA A 1 198 ? -9.669 -12.628 2.406 1.00 97.56 198 ALA A CA 1
ATOM 1613 C C . ALA A 1 198 ? -10.602 -12.900 3.598 1.00 97.56 198 ALA A C 1
ATOM 1615 O O . ALA A 1 198 ? -11.690 -13.447 3.429 1.00 97.56 198 ALA A O 1
ATOM 1616 N N . LYS A 1 199 ? -10.210 -12.471 4.805 1.00 97.75 199 LYS A N 1
ATOM 1617 C CA . LYS A 1 199 ? -11.040 -12.559 6.019 1.00 97.75 199 LYS A CA 1
ATOM 1618 C C . LYS A 1 199 ? -12.120 -11.468 6.101 1.00 97.75 199 LYS A C 1
ATOM 1620 O O . LYS A 1 199 ? -12.889 -11.440 7.060 1.00 97.75 199 LYS A O 1
ATOM 1625 N N . GLY A 1 200 ? -12.178 -10.555 5.130 1.00 97.62 200 GLY A N 1
ATOM 1626 C CA . GLY A 1 200 ? -13.156 -9.470 5.078 1.00 97.62 200 GLY A CA 1
ATOM 1627 C C . GLY A 1 200 ? -12.910 -8.351 6.090 1.00 97.62 200 GLY A C 1
ATOM 1628 O O . GLY A 1 200 ? -13.807 -7.544 6.328 1.00 97.62 200 GLY A O 1
ATOM 1629 N N . TYR A 1 201 ? -11.720 -8.270 6.692 1.00 98.19 201 TYR A N 1
ATOM 1630 C CA . TYR A 1 201 ? -11.379 -7.206 7.640 1.00 98.19 201 TYR A CA 1
ATOM 1631 C C . TYR A 1 201 ? -11.253 -5.853 6.944 1.00 98.19 201 TYR A C 1
ATOM 1633 O O . TYR A 1 201 ? -11.694 -4.841 7.486 1.00 98.19 201 TYR A O 1
ATOM 1641 N N . LEU A 1 202 ? -10.721 -5.854 5.719 1.00 97.44 202 LEU A N 1
ATOM 1642 C CA . LEU A 1 202 ? -10.563 -4.663 4.885 1.00 97.44 202 LEU A CA 1
ATOM 1643 C C . LEU A 1 202 ? -11.647 -4.539 3.800 1.00 97.44 202 LEU A C 1
ATOM 1645 O O . LEU A 1 202 ? -11.416 -3.919 2.770 1.00 97.44 202 LEU A O 1
ATOM 1649 N N . ALA A 1 203 ? -12.826 -5.136 3.998 1.00 96.25 203 ALA A N 1
ATOM 1650 C CA . ALA A 1 203 ? -13.916 -5.045 3.029 1.00 96.25 203 ALA A CA 1
ATOM 1651 C C . ALA A 1 203 ? -14.395 -3.594 2.831 1.00 96.25 203 ALA A C 1
ATOM 1653 O O . ALA A 1 203 ? -14.374 -2.783 3.757 1.00 96.25 203 ALA A O 1
ATOM 1654 N N . LYS A 1 204 ? -14.880 -3.270 1.626 1.00 94.62 204 LYS A N 1
ATOM 1655 C CA . LYS A 1 204 ? -15.484 -1.961 1.333 1.00 94.62 204 LYS A CA 1
ATOM 1656 C C . LYS A 1 204 ? -16.605 -1.643 2.332 1.00 94.62 204 LYS A C 1
ATOM 1658 O O . LYS A 1 204 ? -17.460 -2.484 2.588 1.00 94.62 204 LYS A O 1
ATOM 1663 N N . GLY A 1 205 ? -16.598 -0.424 2.870 1.00 93.50 205 GLY A N 1
ATOM 1664 C CA . GLY A 1 205 ? -17.524 0.032 3.911 1.00 93.50 205 GLY A CA 1
ATOM 1665 C C . GLY A 1 205 ? -17.108 -0.335 5.339 1.00 93.50 205 GLY A C 1
ATOM 1666 O O . GLY A 1 205 ? -17.684 0.199 6.286 1.00 93.50 205 GLY A O 1
ATOM 1667 N N . ASN A 1 206 ? -16.089 -1.184 5.529 1.00 95.94 206 ASN A N 1
ATOM 1668 C CA . ASN A 1 206 ? -15.500 -1.360 6.851 1.00 95.94 206 ASN A CA 1
ATOM 1669 C C . ASN A 1 206 ? -14.722 -0.116 7.267 1.00 95.94 206 ASN A C 1
ATOM 1671 O O . ASN A 1 206 ? -14.295 0.710 6.459 1.00 95.94 206 ASN A O 1
ATOM 1675 N N . VAL A 1 207 ? -14.513 -0.028 8.569 1.00 96.00 207 VAL A N 1
ATOM 1676 C CA . VAL A 1 207 ? -13.847 1.092 9.210 1.00 96.00 207 VAL A CA 1
ATOM 1677 C C . VAL A 1 207 ? -12.343 0.870 9.257 1.00 96.00 207 VAL A C 1
ATOM 1679 O O . VAL A 1 207 ? -11.883 -0.200 9.659 1.00 96.00 207 VAL A O 1
ATOM 1682 N N . VAL A 1 208 ? -11.600 1.942 8.982 1.00 97.06 208 VAL A N 1
ATOM 1683 C CA . VAL A 1 208 ? -10.192 2.096 9.356 1.00 97.06 208 VAL A CA 1
ATOM 1684 C C . VAL A 1 208 ? -10.068 3.250 10.350 1.00 97.06 208 VAL A C 1
ATOM 1686 O O . VAL A 1 208 ? -10.431 4.386 10.053 1.00 97.06 208 VAL A O 1
ATOM 1689 N N . GLN A 1 209 ? -9.553 2.980 11.544 1.00 96.62 209 GLN A N 1
ATOM 1690 C CA . GLN A 1 209 ? -9.274 3.982 12.568 1.00 96.62 209 GLN A CA 1
ATOM 1691 C C . GLN A 1 209 ? -7.765 4.145 12.724 1.00 96.62 209 GLN A C 1
ATOM 1693 O O . GLN A 1 209 ? -7.089 3.220 13.159 1.00 96.62 209 GLN A O 1
ATOM 1698 N N . VAL A 1 210 ? -7.246 5.339 12.466 1.00 97.69 210 VAL A N 1
ATOM 1699 C CA . VAL A 1 210 ? -5.873 5.709 12.817 1.00 97.69 210 VAL A CA 1
ATOM 1700 C C . VAL A 1 210 ? -5.877 6.352 14.202 1.00 97.69 210 VAL A C 1
ATOM 1702 O O . VAL A 1 210 ? -6.632 7.295 14.471 1.00 97.69 210 VAL A O 1
ATOM 1705 N N . HIS A 1 211 ? -5.056 5.806 15.092 1.00 97.88 211 HIS A N 1
ATOM 1706 C CA . HIS A 1 211 ? -4.890 6.227 16.483 1.00 97.88 211 HIS A CA 1
ATOM 1707 C C . HIS A 1 211 ? -3.731 7.209 16.665 1.00 97.88 211 HIS A C 1
ATOM 1709 O O . HIS A 1 211 ? -2.989 7.511 15.731 1.00 97.88 211 HIS A O 1
ATOM 1715 N N . GLY A 1 212 ? -3.583 7.753 17.874 1.00 97.00 212 GLY A N 1
ATOM 1716 C CA . GLY A 1 212 ? -2.505 8.697 18.170 1.00 97.00 212 GLY A CA 1
ATOM 1717 C C . GLY A 1 212 ? -1.143 8.013 18.335 1.00 97.00 212 GLY A C 1
ATOM 1718 O O . GLY A 1 212 ? -1.038 6.950 18.939 1.00 97.00 212 GLY A O 1
ATOM 1719 N N . TYR A 1 213 ? -0.062 8.674 17.909 1.00 97.06 213 TYR A N 1
ATOM 1720 C CA . TYR A 1 213 ? 1.318 8.190 18.112 1.00 97.06 213 TYR A CA 1
ATOM 1721 C C . TYR A 1 213 ? 1.733 8.052 19.586 1.00 97.06 213 TYR A C 1
ATOM 1723 O O . TYR A 1 213 ? 2.733 7.408 19.886 1.00 97.06 213 TYR A O 1
ATOM 1731 N N . ASN A 1 214 ? 1.010 8.686 20.512 1.00 96.56 214 ASN A N 1
ATOM 1732 C CA . ASN A 1 214 ? 1.328 8.652 21.942 1.00 96.56 214 ASN A CA 1
ATOM 1733 C C . ASN A 1 214 ? 0.687 7.462 22.675 1.00 96.56 214 ASN A C 1
ATOM 1735 O O . ASN A 1 214 ? 0.902 7.301 23.877 1.00 96.56 214 ASN A O 1
ATOM 1739 N N . GLU A 1 215 ? -0.111 6.646 21.985 1.00 95.69 215 GLU A N 1
ATOM 1740 C CA . GLU A 1 215 ? -0.727 5.467 22.583 1.00 95.69 215 GLU A CA 1
ATOM 1741 C C . GLU A 1 215 ? 0.323 4.389 22.858 1.00 95.69 215 GLU A C 1
ATOM 1743 O O . GLU A 1 215 ? 1.052 3.967 21.966 1.00 95.69 215 GLU A O 1
ATOM 1748 N N . LYS A 1 216 ? 0.405 3.954 24.121 1.00 94.06 216 LYS A N 1
ATOM 1749 C CA . LYS A 1 216 ? 1.444 3.022 24.593 1.00 94.06 216 LYS A CA 1
ATOM 1750 C C . LYS A 1 216 ? 0.991 1.568 24.704 1.00 94.06 216 LYS A C 1
ATOM 1752 O O . LYS A 1 216 ? 1.806 0.695 24.978 1.00 94.06 216 LYS A O 1
ATOM 1757 N N . LYS A 1 217 ? -0.306 1.302 24.550 1.00 96.25 217 LYS A N 1
ATOM 1758 C CA . LYS A 1 217 ? -0.878 -0.043 24.650 1.00 96.25 217 LYS A CA 1
ATOM 1759 C C . LYS A 1 217 ? -2.056 -0.192 23.705 1.00 96.25 217 LYS A C 1
ATOM 1761 O O . LYS A 1 217 ? -2.802 0.759 23.504 1.00 96.25 217 LYS A O 1
ATOM 1766 N N . ILE A 1 218 ? -2.239 -1.404 23.197 1.00 97.62 218 ILE A N 1
ATOM 1767 C CA . ILE A 1 218 ? -3.413 -1.784 22.412 1.00 97.62 218 ILE A CA 1
ATOM 1768 C C . ILE A 1 218 ? -4.515 -2.184 23.401 1.00 97.62 218 ILE A C 1
ATOM 1770 O O . ILE A 1 218 ? -4.310 -3.141 24.154 1.00 97.62 218 ILE A O 1
ATOM 1774 N N . PRO A 1 219 ? -5.661 -1.482 23.442 1.00 97.12 219 PRO A N 1
ATOM 1775 C CA . PRO A 1 219 ? -6.782 -1.875 24.289 1.00 97.12 219 PRO A CA 1
ATOM 1776 C C . PRO A 1 219 ? -7.300 -3.279 23.945 1.00 97.12 219 PRO A C 1
ATOM 1778 O O . PRO A 1 219 ? -7.326 -3.678 22.786 1.00 97.12 219 PRO A O 1
ATOM 1781 N N . GLN A 1 220 ? -7.763 -4.037 24.941 1.00 97.56 220 GLN A N 1
ATOM 1782 C CA . GLN A 1 220 ? -8.433 -5.316 24.666 1.00 97.56 220 GLN A CA 1
ATOM 1783 C C . GLN A 1 220 ? -9.850 -5.106 24.108 1.00 97.56 220 GLN A C 1
ATOM 1785 O O . GLN A 1 220 ? -10.363 -5.937 23.361 1.00 97.56 220 GLN A O 1
ATOM 1790 N N . PHE A 1 221 ? -10.471 -3.980 24.453 1.00 96.94 221 PHE A N 1
ATOM 1791 C CA . PHE A 1 221 ? -11.786 -3.578 23.983 1.00 96.94 221 PHE A CA 1
ATOM 1792 C C . PHE A 1 221 ? -11.846 -2.064 23.763 1.00 96.94 221 PHE A C 1
ATOM 1794 O O . PHE A 1 221 ? -11.122 -1.302 24.407 1.00 96.94 221 PHE A O 1
ATOM 1801 N N . ILE A 1 222 ? -12.728 -1.630 22.864 1.00 96.19 222 ILE A N 1
ATOM 1802 C CA . ILE A 1 222 ? -13.001 -0.220 22.568 1.00 96.19 222 ILE A CA 1
ATOM 1803 C C . ILE A 1 222 ? -14.513 -0.002 22.602 1.00 96.19 222 ILE A C 1
ATOM 1805 O O . ILE A 1 222 ? -15.280 -0.815 22.096 1.00 96.19 222 ILE A O 1
ATOM 1809 N N . ASN A 1 223 ? -14.948 1.113 23.185 1.00 95.25 223 ASN A N 1
ATOM 1810 C CA . ASN A 1 223 ? -16.346 1.525 23.143 1.00 95.25 223 ASN A CA 1
ATOM 1811 C C . ASN A 1 223 ? -16.570 2.438 21.932 1.00 95.25 223 ASN A C 1
ATOM 1813 O O . ASN A 1 223 ? -16.013 3.534 21.867 1.00 95.25 223 ASN A O 1
ATOM 1817 N N . ILE A 1 224 ? -17.403 2.004 20.988 1.00 92.06 224 ILE A N 1
ATOM 1818 C CA . ILE A 1 224 ? -17.812 2.789 19.821 1.00 92.06 224 ILE A CA 1
ATOM 1819 C C . ILE A 1 224 ? -19.237 3.315 19.991 1.00 92.06 224 ILE A C 1
ATOM 1821 O O . ILE A 1 224 ? -20.087 2.699 20.636 1.00 92.06 224 ILE A O 1
ATOM 1825 N N . LYS A 1 225 ? -19.515 4.477 19.395 1.00 88.88 225 LYS A N 1
ATOM 1826 C CA . LYS A 1 225 ? -20.847 5.106 19.449 1.00 88.88 225 LYS A CA 1
ATOM 1827 C C . LYS A 1 225 ? -21.867 4.400 18.554 1.00 88.88 225 LYS A C 1
ATOM 1829 O O . LYS A 1 225 ? -23.042 4.339 18.893 1.00 88.88 225 LYS A O 1
ATOM 1834 N N . LYS A 1 226 ? -21.415 3.900 17.403 1.00 88.12 226 LYS A N 1
ATOM 1835 C CA . LYS A 1 226 ? -22.240 3.269 16.370 1.00 88.12 226 LYS A CA 1
ATOM 1836 C C . LYS A 1 226 ? -21.419 2.177 15.702 1.00 88.12 226 LYS A C 1
ATOM 1838 O O . LYS A 1 226 ? -20.297 2.437 15.277 1.00 88.12 226 LYS A O 1
ATOM 1843 N N . ARG A 1 227 ? -21.995 0.981 15.595 1.00 89.81 227 ARG A N 1
ATOM 1844 C CA . ARG A 1 227 ? -21.442 -0.110 14.792 1.00 89.81 227 ARG A CA 1
ATOM 1845 C C . ARG A 1 227 ? -21.745 0.168 13.322 1.00 89.81 227 ARG A C 1
ATOM 1847 O O . ARG A 1 227 ? -22.913 0.310 12.970 1.00 89.81 227 ARG A O 1
ATOM 1854 N N . ILE A 1 228 ? -20.701 0.237 12.499 1.00 89.19 228 ILE A N 1
ATOM 1855 C CA . ILE A 1 228 ? -20.815 0.386 11.038 1.00 89.19 228 ILE A CA 1
ATOM 1856 C C . ILE A 1 228 ? -20.661 -0.978 10.360 1.00 89.19 228 ILE A C 1
ATOM 1858 O O . ILE A 1 228 ? -21.461 -1.345 9.507 1.00 89.19 228 ILE A O 1
ATOM 1862 N N . SER A 1 229 ? -19.691 -1.771 10.808 1.00 91.69 229 SER A N 1
ATOM 1863 C CA . SER A 1 229 ? -19.354 -3.076 10.238 1.00 91.69 229 SER A CA 1
ATOM 1864 C C . SER A 1 229 ? -19.158 -4.128 11.334 1.00 91.69 229 SER A C 1
ATOM 1866 O O . SER A 1 229 ? -19.238 -3.844 12.532 1.00 91.69 229 SER A O 1
ATOM 1868 N N . LEU A 1 230 ? -18.984 -5.396 10.947 1.00 95.19 230 LEU A N 1
ATOM 1869 C CA . LEU A 1 230 ? -18.608 -6.457 11.893 1.00 95.19 230 LEU A CA 1
ATOM 1870 C C . LEU A 1 230 ? -17.160 -6.297 12.371 1.00 95.19 230 LEU A C 1
ATOM 1872 O O . LEU A 1 230 ? -16.877 -6.568 13.536 1.00 95.19 230 LEU A O 1
ATOM 1876 N N . TYR A 1 231 ? -16.278 -5.852 11.478 1.00 97.44 231 TYR A N 1
ATOM 1877 C CA . TYR A 1 231 ? -14.858 -5.669 11.739 1.00 97.44 231 TYR A CA 1
ATOM 1878 C C . TYR A 1 231 ? -14.458 -4.211 11.556 1.00 97.44 231 TYR A C 1
ATOM 1880 O O . TYR A 1 231 ? -14.875 -3.566 10.592 1.00 97.44 231 TYR A O 1
ATOM 1888 N N . GLU A 1 232 ? -13.623 -3.719 12.464 1.00 97.38 232 GLU A N 1
ATOM 1889 C CA . GLU A 1 232 ? -12.947 -2.430 12.349 1.00 97.38 232 GLU A CA 1
ATOM 1890 C C . GLU A 1 232 ? -11.435 -2.658 12.417 1.00 97.38 232 GLU A C 1
ATOM 1892 O O . GLU A 1 232 ? -10.944 -3.338 13.323 1.00 97.38 232 GLU A O 1
ATOM 1897 N N . ALA A 1 233 ? -10.697 -2.098 11.462 1.00 98.31 233 ALA A N 1
ATOM 1898 C CA . ALA A 1 233 ? -9.242 -2.124 11.441 1.00 98.31 233 ALA A CA 1
ATOM 1899 C C . ALA A 1 233 ? -8.708 -0.867 12.141 1.00 98.31 233 ALA A C 1
ATOM 1901 O O . ALA A 1 233 ? -8.997 0.255 11.741 1.00 98.31 233 ALA A O 1
ATOM 1902 N N . HIS A 1 234 ? -7.952 -1.034 13.218 1.00 98.38 234 HIS A N 1
ATOM 1903 C CA . HIS A 1 234 ? -7.413 0.052 14.029 1.00 98.38 234 HIS A CA 1
ATOM 1904 C C . HIS A 1 234 ? -5.891 0.072 13.928 1.00 98.38 234 HIS A C 1
ATOM 1906 O O . HIS A 1 234 ? -5.214 -0.815 14.447 1.00 98.38 234 HIS A O 1
ATOM 1912 N N . PHE A 1 235 ? -5.349 1.107 13.300 1.00 98.50 235 PHE A N 1
ATOM 1913 C CA . PHE A 1 235 ? -3.920 1.313 13.172 1.00 98.50 235 PHE A CA 1
ATOM 1914 C C . PHE A 1 235 ? -3.375 2.143 14.338 1.00 98.50 235 PHE A C 1
ATOM 1916 O O . PHE A 1 235 ? -3.802 3.277 14.558 1.00 98.50 235 PHE A O 1
ATOM 1923 N N . PHE A 1 236 ? -2.417 1.576 15.071 1.00 98.19 236 PHE A N 1
ATOM 1924 C CA . PH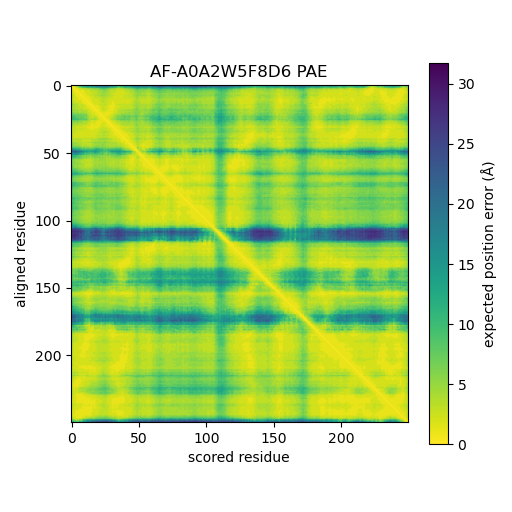E A 1 236 ? -1.701 2.217 16.173 1.00 98.19 236 PHE A CA 1
ATOM 1925 C C . PHE A 1 236 ? -0.277 2.558 15.716 1.00 98.19 236 PHE A C 1
ATOM 1927 O O . PHE A 1 236 ? 0.627 1.732 15.878 1.00 98.19 236 PHE A O 1
ATOM 1934 N N . PRO A 1 237 ? -0.040 3.761 15.160 1.00 97.06 237 PRO A N 1
ATOM 1935 C CA . PRO A 1 237 ? 1.240 4.082 14.534 1.00 97.06 237 PRO A CA 1
ATOM 1936 C C . PRO A 1 237 ? 2.414 4.082 15.518 1.00 97.06 237 PRO A C 1
ATOM 1938 O O . PRO A 1 237 ? 3.508 3.671 15.158 1.00 97.06 237 PRO A O 1
ATOM 1941 N N . GLY A 1 238 ? 2.196 4.471 16.780 1.00 95.81 238 GLY A N 1
ATOM 1942 C CA . GLY A 1 238 ? 3.237 4.426 17.817 1.00 95.81 238 GLY A CA 1
ATOM 1943 C C . GLY A 1 238 ? 3.623 3.013 18.273 1.00 95.81 238 GLY A C 1
ATOM 1944 O O . GLY A 1 238 ? 4.638 2.849 18.942 1.00 95.81 238 GLY A O 1
ATOM 1945 N N . LEU A 1 239 ? 2.819 2.003 17.924 1.00 97.12 239 LEU A N 1
ATOM 1946 C CA . LEU A 1 239 ? 3.023 0.602 18.305 1.00 97.12 239 LEU A CA 1
ATOM 1947 C C . LEU A 1 239 ? 3.333 -0.296 17.105 1.00 97.12 239 LEU A C 1
ATOM 1949 O O . LEU A 1 239 ? 3.566 -1.484 17.303 1.00 97.12 239 LEU A O 1
ATOM 1953 N N . LEU A 1 240 ? 3.326 0.260 15.889 1.00 97.00 240 LEU A N 1
ATOM 1954 C CA . LEU A 1 240 ? 3.572 -0.452 14.634 1.00 97.00 240 LEU A CA 1
ATOM 1955 C C . LEU A 1 240 ? 2.630 -1.652 14.416 1.00 97.00 240 LEU A C 1
ATOM 1957 O O . LEU A 1 240 ? 3.046 -2.732 13.990 1.00 97.00 240 LEU A O 1
ATOM 1961 N N . LYS A 1 241 ? 1.342 -1.481 14.747 1.00 97.69 241 LYS A N 1
ATOM 1962 C CA . LYS A 1 241 ? 0.334 -2.548 14.641 1.00 97.69 241 LYS A CA 1
ATOM 1963 C C . LYS A 1 241 ? -0.952 -2.082 13.978 1.00 97.69 241 LYS A C 1
ATOM 1965 O O . LYS A 1 241 ? -1.509 -1.046 14.345 1.00 97.69 241 LYS A O 1
ATOM 1970 N N . MET A 1 242 ? -1.476 -2.920 13.089 1.00 98.31 242 MET A N 1
ATOM 1971 C CA . MET A 1 242 ? -2.869 -2.900 12.649 1.00 98.31 242 MET A CA 1
ATOM 1972 C C . MET A 1 242 ? -3.640 -3.953 13.444 1.00 98.31 242 MET A C 1
ATOM 1974 O O . MET A 1 242 ? -3.307 -5.134 13.413 1.00 98.31 242 MET A O 1
ATOM 1978 N N . VAL A 1 243 ? -4.665 -3.542 14.178 1.00 98.50 243 VAL A N 1
ATOM 1979 C CA . VAL A 1 243 ? -5.425 -4.414 15.079 1.00 98.50 243 VAL A CA 1
ATOM 1980 C C . VAL A 1 243 ? -6.854 -4.505 14.597 1.00 98.50 243 VAL A C 1
ATOM 1982 O O . VAL A 1 243 ? -7.509 -3.489 14.384 1.00 98.50 243 VAL A O 1
ATOM 1985 N N . ILE A 1 244 ? -7.359 -5.721 14.472 1.00 98.62 244 ILE A N 1
ATOM 1986 C CA . ILE A 1 244 ? -8.735 -5.962 14.066 1.00 98.62 244 ILE A CA 1
ATOM 1987 C C . ILE A 1 244 ? -9.580 -6.106 15.317 1.00 98.62 244 ILE A C 1
ATOM 1989 O O . ILE A 1 244 ? -9.315 -6.966 16.159 1.00 98.62 244 ILE A O 1
ATOM 1993 N N . TYR A 1 245 ? -10.610 -5.278 15.427 1.00 98.50 245 TYR A N 1
ATOM 1994 C CA . TYR A 1 245 ? -11.635 -5.400 16.451 1.00 98.50 245 TYR A CA 1
ATOM 1995 C C . TYR A 1 245 ? -12.912 -5.956 15.832 1.00 98.50 245 TYR A C 1
ATOM 1997 O O . TYR A 1 245 ? -13.286 -5.601 14.713 1.00 98.50 245 TYR A O 1
ATOM 2005 N N . LYS A 1 246 ? -13.589 -6.827 16.577 1.00 97.69 246 LYS A N 1
ATOM 2006 C CA . LYS A 1 246 ? -14.847 -7.454 16.182 1.00 97.69 246 LYS A CA 1
ATOM 2007 C C . LYS A 1 246 ? -15.983 -6.916 17.042 1.00 97.69 246 LYS A C 1
ATOM 2009 O O . LYS A 1 246 ? -15.897 -6.910 18.271 1.00 97.69 246 LYS A O 1
ATOM 2014 N N . ALA A 1 247 ? -17.050 -6.477 16.390 1.00 94.88 247 ALA A N 1
ATOM 2015 C CA . ALA A 1 247 ? -18.287 -6.092 17.048 1.00 94.88 247 ALA A CA 1
ATOM 2016 C C . ALA A 1 247 ? -19.137 -7.326 17.405 1.00 94.88 247 ALA A C 1
ATOM 2018 O O . ALA A 1 247 ? -19.059 -8.343 16.708 1.00 94.88 247 ALA A O 1
ATOM 2019 N N . PRO A 1 248 ? -19.976 -7.255 18.453 1.00 90.62 248 PRO A N 1
ATOM 2020 C CA . PRO A 1 248 ? -20.898 -8.331 18.786 1.00 90.62 248 PRO A CA 1
ATOM 2021 C C . PRO A 1 248 ? -21.841 -8.612 17.612 1.00 90.62 248 PRO A C 1
ATOM 2023 O O . PRO A 1 248 ? -22.321 -7.694 16.929 1.00 90.62 248 PRO A O 1
ATOM 2026 N N . VAL A 1 249 ? -22.089 -9.899 17.372 1.00 83.31 249 VAL A N 1
ATOM 2027 C CA . VAL A 1 249 ? -23.155 -10.347 16.472 1.00 83.31 249 VAL A CA 1
ATOM 2028 C C . VAL A 1 249 ? -24.483 -10.004 17.154 1.00 83.31 249 VAL A C 1
ATOM 2030 O O . VAL A 1 249 ? -24.566 -10.076 18.378 1.00 83.31 249 VAL A O 1
ATOM 2033 N N . LYS A 1 250 ? -25.454 -9.513 16.379 1.00 62.81 250 LYS A N 1
ATOM 2034 C CA . LYS A 1 250 ? -26.794 -9.233 16.908 1.00 62.81 250 LYS A CA 1
ATOM 2035 C C . LYS A 1 250 ? -27.499 -10.536 17.249 1.00 62.81 250 LYS A C 1
ATOM 2037 O O . LYS A 1 250 ? -27.259 -11.505 16.496 1.00 62.81 250 LYS A O 1
#

Foldseek 3Di:
DWFKWFFDDKFFKAFFDLDWDQDPVRDIQDGQDFDKWFWADKDQAADCPPDLLRLAGWFFFWDQDPLFIWTQDPNDTDGQCPSHPVSVVDDRVRVLQVQQVQQVVLDPDDDPDRSSGRDRTRLQNQQGNMKIWIWDPPPPPLHDDPVIDIDPAIEGAGSSLNVLVVVCVVPVPRDDDDDDHDSRHMHGHPVVVVVCVVVCQRPGSAMEGEDRLPDDDDDRMDIHPDDRDQWHWYDRNNVSMTTIIGTDDD

Sequence (250 aa):
MSIQIIKYDAYDAHGGPKIRYKAPDGYWADPTDRGRYLIGKIEKHVSPQKYFYSSIPWGSPLILINGILNVKIHGKWIPITTVNSEWKKLSNSDAIKLVKEANESFRTDNLNIDFRYVPDKWIFNDFGHISVKYFKDSNGNGHQDKNEIEKSDFIHTTPQDEIETYRAKRNKNVPQINLSQSHGCIHVKPNDIDAMIAKGYLAKGNVVQVHGYNEKKIPQFINIKKRISLYEAHFFPGLLKMVIYKAPVK

pLDDT: mean 89.13, std 10.7, range [46.06, 98.62]

Radius of gyration: 19.93 Å; Cα contacts (8 Å, |Δi|>4): 538; chains: 1; bounding box: 52×36×56 Å

Mean predicted aligned error: 5.82 Å

Secondary structure (DSSP, 8-state):
-PEEEEEEEEEEEE-S-SS-EE-TTSSEEPPPPPEEEEEEEEE----TTT-SGGGS-TT-BEEEETTEEEEEETTEEEEGGGSSTTGGGS-HHHHHHHHHHHHHHT--S-------S--SB----TT-S-EEEEE--SSSSSS--TT-PEEEEEEE--HHHHHHHHHHHH-TTSPPP-PPP-SSSEEE-HHHHHHHHHTTTT-TT-EEEEPPTT--S--SEEEESS--SSEEEEEEGGGTEEEEEEPPP-

Solvent-accessible surface area (backbone atoms only — not comparable to full-atom values): 13779 Å² total; per-residue (Å²): 123,71,47,66,25,34,62,72,50,76,42,66,27,23,26,19,36,91,62,70,47,75,42,96,87,71,46,69,21,34,43,45,74,65,42,67,28,29,28,68,46,76,45,62,55,62,40,61,88,81,37,83,53,20,45,46,43,41,64,28,43,37,48,76,56,96,80,35,48,26,32,44,56,96,88,39,79,40,52,47,44,68,73,36,78,72,40,50,73,42,52,55,67,52,50,50,47,50,48,14,50,53,53,41,66,73,62,84,73,95,63,97,64,89,42,82,45,74,60,64,39,38,70,56,12,62,40,18,76,42,27,36,35,29,25,54,61,86,84,72,82,71,61,87,49,98,87,44,61,67,49,96,43,36,41,24,22,39,35,66,49,48,50,50,52,58,44,38,77,76,34,84,83,51,75,82,84,77,80,58,77,34,57,26,26,37,32,37,49,56,72,54,52,52,49,36,47,75,72,49,39,64,33,72,47,15,35,38,34,38,43,60,60,84,50,87,72,84,67,66,57,48,78,38,79,70,85,83,46,60,32,35,33,35,33,32,55,52,68,38,29,35,33,32,27,36,42,76,82,131